Protein AF-A0A497II99-F1 (afdb_monomer)

Radius of gyration: 26.65 Å; Cα contacts (8 Å, |Δi|>4): 666; chains: 1; bounding box: 71×41×65 Å

Mean predicted aligned error: 14.34 Å

Foldseek 3Di:
DKFQAALVQWFKFKAFQLCQQDAGLQPQKAKAKDALAPSGGMKMWTFTDPVVADPQWQWPKKKKKWWWPFWAKAKKFKWAFDDAAGNRCDYQQPRHVPHGQPHGRLPPDVGGTDVDTQFMDIAHHRGGTMDMTIRPPPDSVVVVVCSVRPRTIMIYGPDDGGDHITMTITGDSNHPPSVRHMMMDIDIGHRPQQPQPAFEQDPPDPAGFGAGPVGHTDQLVSDDDDDDDWHWAYFAQAPVVVVVQCPPPQAFDWPDKAAPDRGGITTTGDRPRNSQCVSCVNVVHPDD

pLDDT: mean 76.86, std 24.16, range [30.42, 98.81]

Nearest PDB structures (foldseek):
  8wab-assembly1_A  TM=7.820E-01  e=1.944E-07  Dysgonomonas sp. HDW5A
  7vbo-assembly1_A  TM=7.479E-01  e=2.725E-07  Defluviitalea phaphyphila
  7kwb-assembly1_A  TM=3.637E-01  e=1.029E+00  Bacteroides thetaiotaomicron
  2rt3-assembly1_A  TM=4.850E-01  e=6.594E+00  Schizosaccharomyces pombe 972h-

Solvent-accessible surface area (backbone atoms only — not comparable to full-atom values): 15483 Å² total; per-residue (Å²): 91,80,46,65,46,42,64,89,71,39,39,40,26,30,24,27,53,73,45,32,82,44,59,36,44,80,41,43,58,26,35,31,30,36,30,53,46,74,53,44,40,23,27,21,41,42,44,82,87,62,84,87,55,66,82,73,39,47,53,74,40,42,34,42,36,39,22,29,72,42,28,36,43,42,57,41,32,33,22,46,26,68,43,77,63,36,43,85,21,26,20,12,47,22,29,50,68,79,48,63,40,86,25,61,61,58,59,18,68,71,63,24,16,49,74,60,64,44,42,69,46,82,43,52,61,74,37,62,48,80,47,72,46,65,52,74,60,76,46,58,66,52,56,37,52,39,67,79,54,70,38,31,36,36,36,28,62,92,81,78,69,63,51,76,65,26,31,40,32,28,38,20,30,49,28,87,56,72,86,41,23,37,32,40,37,40,43,62,48,70,47,79,71,59,60,75,66,50,40,52,59,50,90,87,48,103,56,66,56,39,36,41,66,84,73,42,80,49,63,56,90,75,67,78,91,64,100,83,60,79,63,54,29,49,48,31,72,33,57,68,67,56,54,56,52,70,69,44,92,82,61,54,62,73,76,48,75,50,71,85,49,83,48,27,31,36,37,38,53,54,60,66,57,44,53,54,41,51,42,26,49,56,65,74,38,82,67,128

Secondary structure (DSSP, 8-state):
-EE---TTT-EEEEEETTSTT---TT-SEEEEEE-SSTT--EEEEEE---TTSPTTPEEEEEEEEEEEEEEESEEEEEEEB-S---TTT--SSBSSSSSBPSSTTTT-BTTTB-SS-SEEEEE-TT--EEEEEETTSS-HHHHHHHHHT---EEEE----SS-S-EEEEEE-TT-SSTTTS-EEEEEEEPP--------B--TTSSS-BEE-TTSPEEPGGG----SS---PPPB-SSHHHHHHHHH-TTS--EEEEEEEETTEEEEEE-HHHHHHHHHHHHTTPPP-

Sequence (288 aa):
ITLQPGASDGVDTYIAEISPNTNNGSTALMQVAHGETDGYRKNSLIKFDYSSIPKGSQIDEMEMTLFVDAAIANTVYAYRVLVSWTEGGATWNSRDGTNSWNSAGCNGSGTDRDSSDFQSKDIPSGGSGFYTWVFSNGGQTMMQAHFENNQGILLTDNLNGTGSARRIDFASSDEADANTRPKMVVDYTPPTFGRLWAFELNPLGQRLEIISDTGYPIPPEEIEADAWYMVGGPSLPTSELAEDLVHEKRAAYVEEIEYSDPDSASIASNTSQFADVVVARAAGRSAL

Structure (mmCIF, N/CA/C/O backbone):
data_AF-A0A497II99-F1
#
_entry.id   AF-A0A497II99-F1
#
loop_
_atom_site.group_PDB
_atom_site.id
_atom_site.type_symbol
_atom_site.label_atom_id
_atom_site.label_alt_id
_atom_site.label_comp_id
_atom_site.label_asym_id
_atom_site.label_entity_id
_atom_site.label_seq_id
_atom_site.pdbx_PDB_ins_code
_atom_site.Cartn_x
_atom_site.Cartn_y
_atom_site.Cartn_z
_atom_site.occupancy
_atom_site.B_iso_or_equiv
_atom_site.auth_seq_id
_atom_site.auth_comp_id
_atom_site.auth_asym_id
_atom_site.auth_atom_id
_atom_site.pdbx_PDB_model_num
ATOM 1 N N . ILE A 1 1 ? -5.290 -9.015 13.250 1.00 93.88 1 ILE A N 1
ATOM 2 C CA . ILE A 1 1 ? -6.025 -9.486 12.040 1.00 93.88 1 ILE A CA 1
ATOM 3 C C . ILE A 1 1 ? -5.044 -9.708 10.885 1.00 93.88 1 ILE A C 1
ATOM 5 O O . ILE A 1 1 ? -3.999 -9.072 10.865 1.00 93.88 1 ILE A O 1
ATOM 9 N N . THR A 1 2 ? -5.355 -10.596 9.934 1.00 96.62 2 THR A N 1
ATOM 10 C CA . THR A 1 2 ? -4.563 -10.809 8.708 1.00 96.62 2 THR A CA 1
ATOM 11 C C . THR A 1 2 ? -5.415 -10.540 7.472 1.00 96.62 2 THR A C 1
ATOM 13 O O . THR A 1 2 ? -6.511 -11.079 7.351 1.00 96.62 2 THR A O 1
ATOM 16 N N . LEU A 1 3 ? -4.889 -9.730 6.557 1.00 97.69 3 LEU A N 1
ATOM 17 C CA . LEU A 1 3 ? -5.498 -9.344 5.289 1.00 97.69 3 LEU A CA 1
ATOM 18 C C . LEU A 1 3 ? -4.609 -9.849 4.150 1.00 97.69 3 LEU A C 1
ATOM 20 O O . LEU A 1 3 ? -3.416 -9.549 4.121 1.00 97.69 3 LEU A O 1
ATOM 24 N N . GLN A 1 4 ? -5.177 -10.621 3.229 1.00 97.69 4 GLN A N 1
ATOM 25 C CA . GLN A 1 4 ? -4.468 -11.159 2.065 1.00 97.69 4 GLN A CA 1
ATOM 26 C C . GLN A 1 4 ? -5.445 -11.246 0.882 1.00 97.69 4 GLN A C 1
ATOM 28 O O . GLN A 1 4 ? -5.972 -12.326 0.603 1.00 97.69 4 GLN A O 1
ATOM 33 N N . PRO A 1 5 ? -5.772 -10.101 0.261 1.00 96.69 5 PRO A N 1
ATOM 34 C CA . PRO A 1 5 ? -6.786 -10.044 -0.782 1.00 96.69 5 PRO A CA 1
ATOM 35 C C . PRO A 1 5 ? -6.344 -10.792 -2.049 1.00 96.69 5 PRO A C 1
ATOM 37 O O . PRO A 1 5 ? -5.150 -10.957 -2.319 1.00 96.69 5 PRO A O 1
ATOM 40 N N . GLY A 1 6 ? -7.314 -11.278 -2.821 1.00 95.44 6 GLY A N 1
ATOM 41 C CA . GLY A 1 6 ? -7.083 -11.863 -4.140 1.00 95.44 6 GLY A CA 1
ATOM 42 C C . GLY A 1 6 ? -7.363 -10.878 -5.271 1.00 95.44 6 GLY A C 1
ATOM 43 O O . GLY A 1 6 ? -7.677 -9.723 -5.034 1.00 95.44 6 GLY A O 1
ATOM 44 N N . ALA A 1 7 ? -7.316 -11.354 -6.512 1.00 93.25 7 ALA A N 1
ATOM 45 C CA . ALA A 1 7 ? -7.530 -10.532 -7.710 1.00 93.25 7 ALA A CA 1
ATOM 46 C C . ALA A 1 7 ? -8.865 -9.749 -7.753 1.00 93.25 7 ALA A C 1
ATOM 48 O O . ALA A 1 7 ? -9.016 -8.811 -8.523 1.00 93.25 7 ALA A O 1
ATOM 49 N N . SER A 1 8 ? -9.884 -10.159 -6.990 1.00 93.06 8 SER A N 1
ATOM 50 C CA . SER A 1 8 ? -11.202 -9.499 -6.993 1.00 93.06 8 SER A CA 1
ATOM 51 C C . SER A 1 8 ? -11.325 -8.322 -6.027 1.00 93.06 8 SER A C 1
ATOM 53 O O . SER A 1 8 ? -12.232 -7.505 -6.166 1.00 93.06 8 SER A O 1
ATOM 55 N N . ASP A 1 9 ? -10.488 -8.311 -4.999 1.00 93.62 9 ASP A N 1
ATOM 56 C CA . ASP A 1 9 ? -10.579 -7.461 -3.811 1.00 93.62 9 ASP A CA 1
ATOM 57 C C . ASP A 1 9 ? -9.247 -6.770 -3.485 1.00 93.62 9 ASP A C 1
ATOM 59 O O . ASP A 1 9 ? -9.203 -5.853 -2.664 1.00 93.62 9 ASP A O 1
ATOM 63 N N . GLY A 1 10 ? -8.171 -7.200 -4.140 1.00 95.00 10 GLY A N 1
ATOM 64 C CA . GLY A 1 10 ? -6.870 -6.562 -4.133 1.00 95.00 10 GLY A CA 1
ATOM 65 C C . GLY A 1 10 ? -6.929 -5.220 -4.837 1.00 95.00 10 GLY A C 1
ATOM 66 O O . GLY A 1 10 ? -7.756 -4.988 -5.712 1.00 95.00 10 GLY A O 1
ATOM 67 N N . VAL A 1 11 ? -6.092 -4.305 -4.363 1.00 98.12 11 VAL A N 1
ATOM 68 C CA . VAL A 1 11 ? -5.947 -2.976 -4.944 1.00 98.12 11 VAL A CA 1
ATOM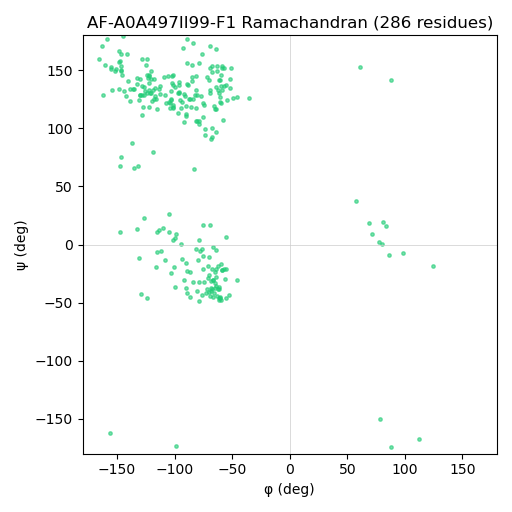 69 C C . VAL A 1 11 ? -4.459 -2.697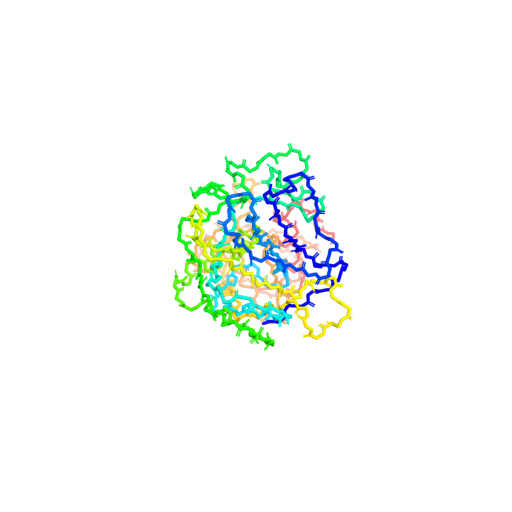 -4.988 1.00 98.12 11 VAL A C 1
ATOM 71 O O . VAL A 1 11 ? -3.881 -2.160 -4.036 1.00 98.12 11 VAL A O 1
ATOM 74 N N . ASP A 1 12 ? -3.821 -3.115 -6.071 1.00 98.50 12 ASP A N 1
ATOM 75 C CA . ASP A 1 12 ? -2.391 -2.961 -6.251 1.00 98.50 12 ASP A CA 1
ATOM 76 C C . ASP A 1 12 ? -1.973 -2.842 -7.722 1.00 98.50 12 ASP A C 1
ATOM 78 O O . ASP A 1 12 ? -2.649 -3.253 -8.656 1.00 98.50 12 ASP A O 1
ATOM 82 N N . THR A 1 13 ? -0.876 -2.135 -7.965 1.00 98.50 13 THR A N 1
ATOM 83 C CA . THR A 1 13 ? -0.398 -1.878 -9.323 1.00 98.50 13 THR A CA 1
ATOM 84 C C . THR A 1 13 ? 1.054 -1.426 -9.302 1.00 98.50 13 THR A C 1
ATOM 86 O O . THR A 1 13 ? 1.607 -1.088 -8.254 1.00 98.50 13 THR A O 1
ATOM 89 N N . TYR A 1 14 ? 1.675 -1.330 -10.476 1.00 98.62 14 TYR A N 1
ATOM 90 C CA . TYR A 1 14 ? 2.886 -0.538 -10.643 1.00 98.62 14 TYR A CA 1
ATOM 91 C C . TYR A 1 14 ? 2.734 0.505 -11.748 1.00 98.62 14 TYR A C 1
ATOM 93 O O . TYR A 1 14 ? 2.086 0.306 -12.778 1.00 98.62 14 TYR A O 1
ATOM 101 N N . ILE A 1 15 ? 3.382 1.642 -11.539 1.00 98.69 15 ILE A N 1
ATOM 102 C CA . ILE A 1 15 ? 3.399 2.778 -12.450 1.00 98.69 15 ILE A CA 1
ATOM 103 C C . ILE A 1 15 ? 4.815 2.955 -12.986 1.00 98.69 15 ILE A C 1
ATOM 105 O O . ILE A 1 15 ? 5.785 2.878 -12.234 1.00 98.69 15 ILE A O 1
ATOM 109 N N . ALA A 1 16 ? 4.944 3.156 -14.296 1.00 97.81 16 ALA A N 1
ATOM 110 C CA . ALA A 1 16 ? 6.230 3.108 -14.985 1.00 97.81 16 ALA A CA 1
ATOM 111 C C . ALA A 1 16 ? 6.484 4.369 -15.809 1.00 97.81 16 ALA A C 1
ATOM 113 O O . ALA A 1 16 ? 5.676 4.737 -16.659 1.00 97.81 16 ALA A O 1
ATOM 114 N N . GLU A 1 17 ? 7.649 4.977 -15.615 1.00 96.38 17 GLU A N 1
ATOM 115 C CA . GLU A 1 17 ? 8.059 6.208 -16.295 1.00 96.38 17 GLU A CA 1
ATOM 116 C C . GLU A 1 17 ? 8.156 6.032 -17.820 1.00 96.38 17 GLU A C 1
ATOM 118 O O . GLU A 1 17 ? 7.710 6.894 -18.575 1.00 96.38 17 GLU A O 1
ATOM 123 N N . ILE A 1 18 ? 8.649 4.878 -18.286 1.00 95.56 18 ILE A N 1
ATOM 124 C CA . ILE A 1 18 ? 8.809 4.573 -19.720 1.00 95.56 18 ILE A CA 1
ATOM 125 C C . ILE A 1 18 ? 7.475 4.427 -20.459 1.00 95.56 18 ILE A C 1
ATOM 127 O O . ILE A 1 18 ? 7.407 4.514 -21.684 1.00 95.56 18 ILE A O 1
ATOM 131 N N . SER A 1 19 ? 6.396 4.154 -19.733 1.00 96.44 19 SER A N 1
ATOM 132 C CA . SER A 1 19 ? 5.058 3.954 -20.291 1.00 96.44 19 SER A CA 1
ATOM 133 C C . SER A 1 19 ? 4.052 4.717 -19.437 1.00 96.44 19 SER A C 1
ATOM 135 O O . SER A 1 19 ? 3.198 4.122 -18.779 1.00 96.44 19 SER A O 1
ATOM 137 N N . PRO A 1 20 ? 4.138 6.060 -19.432 1.00 97.81 20 PRO A N 1
ATOM 138 C CA . PRO A 1 20 ? 3.665 6.856 -18.309 1.00 97.81 20 PRO A CA 1
ATOM 139 C C . PRO A 1 20 ? 2.139 6.987 -18.215 1.00 97.81 20 PRO A C 1
ATOM 141 O O . PRO A 1 20 ? 1.619 7.449 -17.204 1.00 97.81 20 PRO A O 1
ATOM 144 N N . ASN A 1 21 ? 1.422 6.550 -19.252 1.00 98.12 21 ASN A N 1
ATOM 145 C CA . ASN A 1 21 ? -0.041 6.506 -19.301 1.00 98.12 21 ASN A CA 1
ATOM 146 C C . ASN A 1 21 ? -0.580 5.065 -19.396 1.00 98.12 21 ASN A C 1
ATOM 148 O O . ASN A 1 21 ? -1.749 4.872 -19.711 1.00 98.12 21 ASN A O 1
ATOM 152 N N . THR A 1 22 ? 0.268 4.050 -19.204 1.00 98.38 22 THR A N 1
ATOM 153 C CA . THR A 1 22 ? -0.155 2.642 -19.201 1.00 98.38 22 THR A CA 1
ATOM 154 C C . THR A 1 22 ? -0.501 2.220 -17.782 1.00 98.38 22 THR A C 1
ATOM 156 O O . THR A 1 22 ? 0.293 2.427 -16.865 1.00 98.38 22 THR A O 1
ATOM 159 N N . ASN A 1 23 ? -1.691 1.650 -17.614 1.00 97.69 23 ASN A N 1
ATOM 160 C CA . ASN A 1 23 ? -2.121 1.037 -16.367 1.00 97.69 23 ASN A CA 1
ATOM 161 C C . ASN A 1 23 ? -1.619 -0.412 -16.288 1.00 97.69 23 ASN A C 1
ATOM 163 O O . ASN A 1 23 ? -1.647 -1.119 -17.295 1.00 97.69 23 ASN A O 1
ATOM 167 N N . ASN A 1 24 ? -1.181 -0.846 -15.103 1.00 98.12 24 ASN A N 1
ATOM 168 C CA . ASN A 1 24 ? -0.704 -2.212 -14.867 1.00 98.12 24 ASN A CA 1
ATOM 169 C C . ASN A 1 24 ? -1.429 -2.886 -13.690 1.00 98.12 24 ASN A C 1
ATOM 171 O O . ASN A 1 24 ? -0.884 -3.791 -13.078 1.00 98.12 24 ASN A O 1
ATOM 175 N N . GLY A 1 25 ? -2.638 -2.447 -13.327 1.00 96.69 25 GLY A N 1
ATOM 176 C CA . GLY A 1 25 ? -3.386 -2.986 -12.178 1.00 96.69 25 GLY A CA 1
ATOM 177 C C . GLY A 1 25 ? -4.018 -4.361 -12.405 1.00 96.69 25 GLY A C 1
ATOM 178 O O . GLY A 1 25 ? -4.967 -4.707 -11.731 1.00 96.69 25 GLY A O 1
ATOM 179 N N . SER A 1 26 ? -3.585 -5.099 -13.427 1.00 96.25 26 SER A N 1
ATOM 180 C CA . SER A 1 26 ? -4.019 -6.486 -13.677 1.00 96.25 26 SER A CA 1
ATOM 181 C C . SER A 1 26 ? -2.826 -7.403 -13.954 1.00 96.25 26 SER A C 1
ATOM 183 O O . SER A 1 26 ? -2.959 -8.474 -14.550 1.00 96.25 26 SER A O 1
ATOM 185 N N . THR A 1 27 ? -1.611 -6.924 -13.666 1.00 97.56 27 THR A N 1
ATOM 186 C CA . THR A 1 27 ? -0.390 -7.697 -13.872 1.00 97.56 27 THR A CA 1
ATOM 187 C C . THR A 1 27 ? -0.093 -8.515 -12.632 1.00 97.56 27 THR A C 1
ATOM 189 O O . THR A 1 27 ? -0.117 -7.980 -11.530 1.00 97.56 27 THR A O 1
ATOM 192 N N . ALA A 1 28 ? 0.306 -9.770 -12.826 1.00 97.69 28 ALA A N 1
ATOM 193 C CA . ALA A 1 28 ? 0.664 -10.686 -11.744 1.00 97.69 28 ALA A CA 1
ATOM 194 C C . ALA A 1 28 ? 1.875 -10.220 -10.903 1.00 97.69 28 ALA A C 1
ATOM 196 O O . ALA A 1 28 ? 2.057 -10.662 -9.777 1.00 97.69 28 ALA A O 1
ATOM 197 N N . LEU A 1 29 ? 2.694 -9.295 -11.420 1.00 98.06 29 LEU A N 1
ATOM 198 C CA . LEU A 1 29 ? 3.848 -8.760 -10.702 1.00 98.06 29 LEU A CA 1
ATOM 199 C C . LEU A 1 29 ? 3.792 -7.236 -10.588 1.00 98.06 29 LEU A C 1
ATOM 201 O O . LEU A 1 29 ? 3.678 -6.526 -11.588 1.00 98.06 29 LEU A O 1
ATOM 205 N N . MET A 1 30 ? 3.984 -6.743 -9.370 1.00 98.31 30 MET A N 1
ATOM 206 C CA . MET A 1 30 ? 4.335 -5.359 -9.070 1.00 98.31 30 MET A CA 1
ATOM 207 C C . MET A 1 30 ? 5.849 -5.155 -9.169 1.00 98.31 30 MET A C 1
ATOM 209 O O . MET A 1 30 ? 6.630 -6.090 -8.990 1.00 98.31 30 MET A O 1
ATOM 213 N N . GLN A 1 31 ? 6.290 -3.924 -9.440 1.00 98.06 31 GLN A N 1
ATOM 214 C CA . GLN A 1 31 ? 7.701 -3.633 -9.690 1.00 98.06 31 GLN A CA 1
ATOM 215 C C . GLN A 1 31 ? 8.169 -2.339 -9.031 1.00 98.06 31 GLN A C 1
ATOM 217 O O . GLN A 1 31 ? 7.556 -1.279 -9.189 1.00 98.06 31 GLN A O 1
ATOM 222 N N . VAL A 1 32 ? 9.325 -2.420 -8.374 1.00 98.06 32 VAL A N 1
ATOM 223 C CA . VAL A 1 32 ? 10.122 -1.254 -7.977 1.00 98.06 32 VAL A CA 1
ATOM 224 C C . VAL A 1 32 ? 11.440 -1.310 -8.724 1.00 98.06 32 VAL A C 1
ATOM 226 O O . VAL A 1 32 ? 12.204 -2.261 -8.553 1.00 98.06 32 VAL A O 1
ATOM 229 N N . ALA A 1 33 ? 11.709 -0.330 -9.579 1.00 95.56 33 ALA A N 1
ATOM 230 C CA . ALA A 1 33 ? 12.887 -0.365 -10.433 1.00 95.56 33 ALA A CA 1
ATOM 231 C C . ALA A 1 33 ? 13.468 1.016 -10.709 1.00 95.56 33 ALA A C 1
ATOM 233 O O . ALA A 1 33 ? 12.748 2.009 -10.779 1.00 95.56 33 ALA A O 1
ATOM 234 N N . HIS A 1 34 ? 14.769 1.017 -10.978 1.00 93.06 34 HIS A N 1
ATOM 235 C CA . HIS A 1 34 ? 15.540 2.156 -11.438 1.00 93.06 34 HIS A CA 1
ATOM 236 C C . HIS A 1 34 ? 16.511 1.671 -12.515 1.00 93.06 34 HIS A C 1
ATOM 238 O O . HIS A 1 34 ? 17.272 0.724 -12.300 1.00 93.06 34 HIS A O 1
ATOM 244 N N . GLY A 1 35 ? 16.453 2.269 -13.703 1.00 87.25 35 GLY A N 1
ATOM 245 C CA . GLY A 1 35 ? 17.319 1.877 -14.813 1.00 87.25 35 GLY A CA 1
ATOM 246 C C . GLY A 1 35 ? 18.689 2.540 -14.765 1.00 87.25 35 GLY A C 1
ATOM 247 O O . GLY A 1 35 ? 18.949 3.444 -13.980 1.00 87.25 35 GLY A O 1
ATOM 248 N N . GLU A 1 36 ? 19.571 2.117 -15.670 1.00 84.69 36 GLU A N 1
ATOM 249 C CA . GLU A 1 36 ? 20.882 2.762 -15.832 1.00 84.69 36 GLU A CA 1
ATOM 250 C C . GLU A 1 36 ? 20.787 4.158 -16.456 1.00 84.69 36 GLU A C 1
ATOM 252 O O . GLU A 1 36 ? 21.703 4.972 -16.349 1.00 84.69 36 GLU A O 1
ATOM 257 N N . THR A 1 37 ? 19.651 4.436 -17.094 1.00 82.94 37 THR A N 1
ATOM 258 C CA . THR A 1 37 ? 19.297 5.725 -17.681 1.00 82.94 37 THR A CA 1
ATOM 259 C C . THR A 1 37 ? 17.967 6.208 -17.115 1.00 82.94 37 THR A C 1
ATOM 261 O O . THR A 1 37 ? 17.147 5.396 -16.675 1.00 82.94 37 THR A O 1
ATOM 264 N N . ASP A 1 38 ? 17.756 7.526 -17.124 1.00 80.38 38 ASP A N 1
ATOM 265 C CA . ASP A 1 38 ? 16.465 8.119 -16.769 1.00 80.38 38 ASP A CA 1
ATOM 266 C C . ASP A 1 38 ? 15.351 7.587 -17.689 1.00 80.38 38 ASP A C 1
ATOM 268 O O . ASP A 1 38 ? 15.602 7.186 -18.829 1.00 80.38 38 ASP A O 1
ATOM 272 N N . GLY A 1 39 ? 14.109 7.578 -17.204 1.00 85.94 39 GLY A N 1
ATOM 273 C CA . GLY A 1 39 ? 12.966 7.064 -17.959 1.00 85.94 39 GLY A CA 1
ATOM 274 C C . GLY A 1 39 ? 12.564 5.636 -17.598 1.00 85.94 39 GLY A C 1
ATOM 275 O O . GLY A 1 39 ? 11.540 5.170 -18.077 1.00 85.94 39 GLY A O 1
ATOM 276 N N . TYR A 1 40 ? 13.331 4.924 -16.771 1.00 91.06 40 TYR A N 1
ATOM 277 C CA . TYR A 1 40 ? 13.092 3.510 -16.447 1.00 91.06 40 TYR A CA 1
ATOM 278 C C . TYR A 1 40 ? 12.613 3.275 -15.012 1.00 91.06 40 TYR A C 1
ATOM 280 O O . TYR A 1 40 ? 12.636 2.136 -14.538 1.00 91.06 40 TYR A O 1
ATOM 288 N N . ARG A 1 41 ? 12.181 4.330 -14.311 1.00 94.62 41 ARG A N 1
ATOM 289 C CA . ARG A 1 41 ? 11.685 4.191 -12.942 1.00 94.62 41 ARG A CA 1
ATOM 290 C C . ARG A 1 41 ? 10.340 3.475 -12.911 1.00 94.62 41 ARG A C 1
ATOM 292 O O . ARG A 1 41 ? 9.488 3.685 -13.781 1.00 94.62 41 ARG A O 1
ATOM 299 N N . LYS A 1 42 ? 10.157 2.627 -11.903 1.00 97.25 42 LYS A N 1
ATOM 300 C CA . LYS A 1 42 ? 8.886 1.967 -11.599 1.00 97.25 42 LYS A CA 1
ATOM 301 C C . LYS A 1 42 ? 8.629 2.033 -10.110 1.00 97.25 42 LYS A C 1
ATOM 303 O O . LYS A 1 42 ? 9.520 1.698 -9.334 1.00 97.25 42 LYS A O 1
ATOM 308 N N . ASN A 1 43 ? 7.408 2.407 -9.756 1.00 98.25 43 ASN A N 1
ATOM 309 C CA . ASN A 1 43 ? 6.943 2.457 -8.379 1.00 98.25 43 ASN A CA 1
ATOM 310 C C . ASN A 1 43 ? 5.707 1.573 -8.255 1.00 98.25 43 ASN A C 1
ATOM 312 O O . ASN A 1 43 ? 4.887 1.545 -9.171 1.00 98.25 43 ASN A O 1
ATOM 316 N N . SER A 1 44 ? 5.554 0.874 -7.135 1.00 98.75 44 SER A N 1
ATOM 317 C CA . SER A 1 44 ? 4.353 0.076 -6.870 1.00 98.75 44 SER A CA 1
ATOM 318 C C . SER A 1 44 ? 3.433 0.793 -5.895 1.00 98.75 44 SER A C 1
ATOM 320 O O . SER A 1 44 ? 3.897 1.474 -4.986 1.00 98.75 44 SER A O 1
ATOM 322 N N . LEU A 1 45 ? 2.131 0.645 -6.086 1.00 98.81 45 LEU A N 1
ATOM 323 C CA . LEU A 1 45 ? 1.091 1.153 -5.205 1.00 98.81 45 LEU A CA 1
ATOM 324 C C . LEU A 1 45 ? 0.303 -0.044 -4.694 1.00 98.81 45 LEU A C 1
ATOM 326 O O . LEU A 1 45 ? -0.071 -0.902 -5.483 1.00 98.81 45 LEU A O 1
ATOM 330 N N . ILE A 1 46 ? 0.047 -0.095 -3.394 1.00 98.62 46 ILE A N 1
ATOM 331 C CA . ILE A 1 46 ? -0.733 -1.168 -2.778 1.00 98.62 46 ILE A CA 1
ATOM 332 C C . ILE A 1 46 ? -1.646 -0.610 -1.696 1.00 98.62 46 ILE A C 1
ATOM 334 O O . ILE A 1 46 ? -1.259 0.272 -0.929 1.00 98.62 46 ILE A O 1
ATOM 338 N N . LYS A 1 47 ? -2.870 -1.124 -1.609 1.00 98.25 47 LYS A N 1
ATOM 339 C CA . LYS A 1 47 ? -3.837 -0.749 -0.583 1.00 98.25 47 LYS A CA 1
ATOM 340 C C . LYS A 1 47 ? -4.524 -1.991 -0.023 1.00 98.25 47 LYS A C 1
ATOM 342 O O . LYS A 1 47 ? -4.994 -2.843 -0.762 1.00 98.25 47 LYS A O 1
ATOM 347 N N . PHE A 1 48 ? -4.610 -2.053 1.302 1.00 97.75 48 PHE A N 1
ATOM 348 C CA . PHE A 1 48 ? -5.357 -3.081 2.027 1.00 97.75 48 PHE A CA 1
ATOM 349 C C . PHE A 1 48 ? -6.642 -2.479 2.588 1.00 97.75 48 PHE A C 1
ATOM 351 O O . PHE A 1 48 ? -6.632 -1.317 2.996 1.00 97.75 48 PHE A O 1
ATOM 358 N N . ASP A 1 49 ? -7.732 -3.242 2.626 1.00 95.81 49 ASP A N 1
ATOM 359 C CA . ASP A 1 49 ? -8.971 -2.804 3.269 1.00 95.81 49 ASP A CA 1
ATOM 360 C C . ASP A 1 49 ? -8.957 -3.118 4.773 1.00 95.81 49 ASP A C 1
ATOM 362 O O . ASP A 1 49 ? -8.897 -4.276 5.182 1.00 95.81 49 ASP A O 1
ATOM 366 N N . TYR A 1 50 ? -9.039 -2.073 5.596 1.00 93.50 50 TYR A N 1
ATOM 367 C CA . TYR A 1 50 ? -9.074 -2.177 7.055 1.00 93.50 50 TYR A CA 1
ATOM 368 C C . TYR A 1 50 ? -10.493 -2.089 7.636 1.00 93.50 50 TYR A C 1
ATOM 370 O O . TYR A 1 50 ? -10.636 -1.990 8.850 1.00 93.50 50 TYR A O 1
ATOM 378 N N . SER A 1 51 ? -11.540 -2.123 6.804 1.00 87.31 51 SER A N 1
ATOM 379 C CA . SER A 1 51 ? -12.944 -1.945 7.214 1.00 87.31 51 SER A CA 1
ATOM 380 C C . SER A 1 51 ? -13.439 -2.928 8.284 1.00 87.31 51 SER A C 1
ATOM 382 O O . SER A 1 51 ? -14.408 -2.641 8.982 1.00 87.31 51 SER A O 1
ATOM 384 N N . SER A 1 52 ? -12.767 -4.071 8.435 1.00 84.69 52 SER A N 1
ATOM 385 C CA . SER A 1 52 ? -13.048 -5.082 9.461 1.00 84.69 52 SER A CA 1
ATOM 386 C C . SER A 1 52 ? -12.483 -4.751 10.848 1.00 84.69 52 SER A C 1
ATOM 388 O O . SER A 1 52 ? -12.861 -5.396 11.826 1.00 84.69 52 SER A O 1
ATOM 390 N N . ILE A 1 53 ? -11.592 -3.762 10.956 1.00 83.12 53 ILE A N 1
ATOM 391 C CA . ILE A 1 53 ? -11.081 -3.262 12.233 1.00 83.12 53 ILE A CA 1
ATOM 392 C C . ILE A 1 53 ? -12.048 -2.174 12.730 1.00 83.12 53 ILE A C 1
ATOM 394 O O . ILE A 1 53 ? -12.292 -1.210 11.997 1.00 83.12 53 ILE A O 1
ATOM 398 N N . PRO A 1 54 ? -12.588 -2.279 13.960 1.00 79.56 54 PRO A N 1
ATOM 399 C CA . PRO A 1 54 ? -13.482 -1.263 14.506 1.00 79.56 54 PRO A CA 1
ATOM 400 C C . PRO A 1 54 ? -12.848 0.131 14.484 1.00 79.56 54 PRO A C 1
ATOM 402 O O . PRO A 1 54 ? -11.676 0.303 14.839 1.00 79.56 54 PRO A O 1
ATOM 405 N N . LYS A 1 55 ? -13.625 1.146 14.096 1.00 76.25 55 LYS A N 1
ATOM 406 C CA . LYS A 1 55 ? -13.176 2.543 14.166 1.00 76.25 55 LYS A CA 1
ATOM 407 C C . LYS A 1 55 ? -12.834 2.916 15.610 1.00 76.25 55 LYS A C 1
ATOM 409 O O . LYS A 1 55 ? -13.458 2.426 16.542 1.00 76.25 55 LYS A O 1
ATOM 414 N N . GLY A 1 56 ? -11.826 3.767 15.785 1.00 72.69 56 GLY A N 1
ATOM 415 C CA . GLY A 1 56 ? -11.310 4.132 17.108 1.00 72.69 56 GLY A CA 1
ATOM 416 C C . GLY A 1 56 ? -10.359 3.102 17.728 1.00 72.69 56 GLY A C 1
ATOM 417 O O . GLY A 1 56 ? -9.863 3.339 18.826 1.00 72.69 56 GLY A O 1
ATOM 418 N N . SER A 1 57 ? -10.073 1.986 17.044 1.00 81.12 57 SER A N 1
ATOM 419 C CA . SER A 1 57 ? -9.002 1.077 17.462 1.00 81.12 57 SER A CA 1
ATOM 420 C C . SER A 1 57 ? -7.652 1.793 17.449 1.00 81.12 57 SER A C 1
ATOM 422 O O . SER A 1 57 ? -7.357 2.570 16.534 1.00 81.12 57 SER A O 1
ATOM 424 N N . GLN A 1 58 ? -6.824 1.488 18.443 1.00 85.00 58 GLN A N 1
ATOM 425 C CA . GLN A 1 58 ? -5.417 1.856 18.448 1.00 85.00 58 GLN A CA 1
ATOM 426 C C . GLN A 1 58 ? -4.642 0.800 17.670 1.00 85.00 58 GLN A C 1
ATOM 428 O O . GLN A 1 58 ? -4.719 -0.386 17.990 1.00 85.00 58 GLN A O 1
ATOM 433 N N . ILE A 1 59 ? -3.888 1.223 16.659 1.00 90.00 59 ILE A N 1
ATOM 434 C CA . ILE A 1 59 ? -3.000 0.311 15.945 1.00 90.00 59 ILE A CA 1
ATOM 435 C C . ILE A 1 59 ? -1.709 0.130 16.736 1.00 90.00 59 ILE A C 1
ATOM 437 O O . ILE A 1 59 ? -0.943 1.078 16.930 1.00 90.00 59 ILE A O 1
ATOM 441 N N . ASP A 1 60 ? -1.463 -1.107 17.153 1.00 88.38 60 ASP A N 1
ATOM 442 C CA . ASP A 1 60 ? -0.298 -1.477 17.944 1.00 88.38 60 ASP A CA 1
ATOM 443 C C . ASP A 1 60 ? 0.896 -1.803 17.047 1.00 88.38 60 ASP A C 1
ATOM 445 O O . ASP A 1 60 ? 1.994 -1.296 17.286 1.00 88.38 60 ASP A O 1
ATOM 449 N N . GLU A 1 61 ? 0.661 -2.579 15.985 1.00 91.06 61 GLU A N 1
ATOM 450 C CA . GLU A 1 61 ? 1.667 -2.963 14.996 1.00 91.06 61 GLU A CA 1
ATOM 451 C C . GLU A 1 61 ? 1.033 -3.222 13.621 1.00 91.06 61 GLU A C 1
ATOM 453 O O . GLU A 1 61 ? -0.108 -3.673 13.500 1.00 91.06 61 GLU A O 1
ATOM 458 N N . MET A 1 62 ? 1.797 -2.955 12.563 1.00 93.81 62 MET A N 1
ATOM 459 C CA . MET A 1 62 ? 1.484 -3.383 11.204 1.00 93.81 62 MET A CA 1
ATOM 460 C C . MET A 1 62 ? 2.694 -4.106 10.606 1.00 93.81 62 MET A C 1
ATOM 462 O O . MET A 1 62 ? 3.827 -3.624 10.692 1.00 93.81 62 MET A O 1
ATOM 466 N N . GLU A 1 63 ? 2.450 -5.223 9.928 1.00 95.38 63 GLU A N 1
ATOM 467 C CA . GLU A 1 63 ? 3.457 -5.969 9.181 1.00 95.38 63 GLU A CA 1
ATOM 468 C C . GLU A 1 63 ? 2.983 -6.221 7.751 1.00 95.38 63 GLU A C 1
ATOM 470 O O . GLU A 1 63 ? 2.081 -7.025 7.498 1.00 95.38 63 GLU A O 1
ATOM 475 N N . MET A 1 64 ? 3.636 -5.580 6.786 1.00 97.31 64 MET A N 1
ATOM 476 C CA . MET A 1 64 ? 3.416 -5.875 5.373 1.00 97.31 64 MET A CA 1
ATOM 477 C C . MET A 1 64 ? 4.439 -6.898 4.904 1.00 97.31 64 MET A C 1
ATOM 479 O O . MET A 1 64 ? 5.641 -6.659 4.982 1.00 97.31 64 MET A O 1
ATOM 483 N N . THR A 1 65 ? 3.972 -8.026 4.383 1.00 98.50 65 THR A N 1
ATOM 484 C CA . THR A 1 65 ? 4.810 -9.083 3.817 1.00 98.50 65 THR A CA 1
ATOM 485 C C . THR A 1 65 ? 4.522 -9.232 2.333 1.00 98.50 65 THR A C 1
ATOM 487 O O . THR A 1 65 ? 3.380 -9.473 1.945 1.00 98.50 65 THR A O 1
ATOM 490 N N . LEU A 1 66 ? 5.569 -9.130 1.516 1.00 98.69 66 LEU A N 1
ATOM 491 C CA . LEU A 1 66 ? 5.502 -9.310 0.067 1.00 98.69 66 LEU A CA 1
ATOM 492 C C . LEU A 1 66 ? 6.419 -10.456 -0.352 1.00 98.69 66 LEU A C 1
ATOM 494 O O . LEU A 1 66 ? 7.513 -10.617 0.199 1.00 98.69 66 LEU A O 1
ATOM 498 N N . PHE A 1 67 ? 5.984 -11.246 -1.328 1.00 98.69 67 PHE A N 1
ATOM 499 C CA . PHE A 1 67 ? 6.826 -12.252 -1.961 1.00 98.69 67 PHE A CA 1
ATOM 500 C C . PHE A 1 67 ? 7.617 -11.619 -3.104 1.00 98.69 67 PHE A C 1
ATOM 502 O O . PHE A 1 67 ? 7.029 -11.025 -4.004 1.00 98.69 67 PHE A O 1
ATOM 509 N N . VAL A 1 68 ? 8.940 -11.754 -3.068 1.00 98.62 68 VAL A N 1
ATOM 510 C CA . VAL A 1 68 ? 9.842 -11.352 -4.148 1.00 98.62 68 VAL A CA 1
ATOM 511 C C . VAL A 1 68 ? 10.037 -12.533 -5.089 1.00 98.62 68 VAL A C 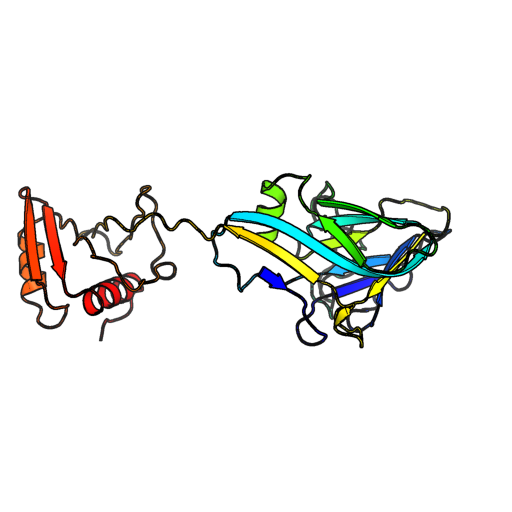1
ATOM 513 O O . VAL A 1 68 ? 10.568 -13.569 -4.680 1.00 98.62 68 VAL A O 1
ATOM 516 N N . ASP A 1 69 ? 9.643 -12.358 -6.346 1.00 97.88 69 ASP A N 1
ATOM 517 C CA . ASP A 1 69 ? 9.867 -13.344 -7.405 1.00 97.88 69 ASP A CA 1
ATOM 518 C C . ASP A 1 69 ? 11.315 -13.272 -7.910 1.00 97.88 69 ASP A C 1
ATOM 520 O O . ASP A 1 69 ? 12.038 -14.271 -7.924 1.00 97.88 69 ASP A O 1
ATOM 524 N N . ALA A 1 70 ? 11.779 -12.055 -8.212 1.00 97.38 70 ALA A N 1
ATOM 525 C CA . ALA A 1 70 ? 13.134 -11.790 -8.674 1.00 97.38 70 ALA A CA 1
ATOM 526 C C . ALA A 1 70 ? 13.657 -10.431 -8.189 1.00 97.38 70 ALA A C 1
ATOM 528 O O . ALA A 1 70 ? 12.908 -9.467 -8.014 1.00 97.38 70 ALA A O 1
ATOM 529 N N . ALA A 1 71 ? 14.978 -10.341 -8.012 1.00 97.12 71 ALA A N 1
ATOM 530 C CA . ALA A 1 71 ? 15.636 -9.126 -7.548 1.00 97.12 71 ALA A CA 1
ATOM 531 C C . ALA A 1 71 ? 17.007 -8.888 -8.197 1.00 97.12 71 ALA A C 1
ATOM 533 O O . ALA A 1 71 ? 17.888 -9.750 -8.189 1.00 97.12 71 ALA A O 1
ATOM 534 N N . ILE A 1 72 ? 17.217 -7.659 -8.664 1.00 96.19 72 ILE A N 1
ATOM 535 C CA . ILE A 1 72 ? 18.511 -6.984 -8.764 1.00 96.19 72 ILE A CA 1
ATOM 536 C C . ILE A 1 72 ? 18.566 -6.024 -7.580 1.00 96.19 72 ILE A C 1
ATOM 538 O O . ILE A 1 72 ? 17.708 -5.145 -7.482 1.00 96.19 72 ILE A O 1
ATOM 542 N N . ALA A 1 73 ? 19.561 -6.214 -6.707 1.00 95.25 73 ALA A N 1
ATOM 543 C CA . ALA A 1 73 ? 19.625 -5.629 -5.365 1.00 95.25 73 ALA A CA 1
ATOM 544 C C . ALA A 1 73 ? 19.026 -4.220 -5.286 1.00 95.25 73 ALA A C 1
ATOM 546 O O . ALA A 1 73 ? 19.497 -3.376 -6.031 1.00 95.25 73 ALA A O 1
ATOM 547 N N . ASN A 1 74 ? 18.082 -3.927 -4.394 1.00 95.88 74 ASN A N 1
ATOM 548 C CA . ASN A 1 74 ? 17.519 -2.582 -4.217 1.00 95.88 74 ASN A CA 1
ATOM 549 C C . ASN A 1 74 ? 17.112 -2.349 -2.755 1.00 95.88 74 ASN A C 1
ATOM 551 O O . ASN A 1 74 ? 16.838 -3.306 -2.030 1.00 95.88 74 ASN A O 1
ATOM 555 N N . THR A 1 75 ? 17.038 -1.085 -2.350 1.00 96.62 75 THR A N 1
ATOM 556 C CA . THR A 1 75 ? 16.406 -0.680 -1.091 1.00 96.62 75 THR A CA 1
ATOM 557 C C . THR A 1 75 ? 15.028 -0.137 -1.424 1.00 96.62 75 THR A C 1
ATOM 559 O O . THR A 1 75 ? 14.905 0.854 -2.143 1.00 96.62 75 THR A O 1
ATOM 562 N N . VAL A 1 76 ? 13.991 -0.796 -0.917 1.00 97.56 76 VAL A N 1
ATOM 563 C CA . VAL A 1 76 ? 12.600 -0.432 -1.186 1.00 97.56 76 VAL A CA 1
ATOM 564 C C . VAL A 1 76 ? 12.022 0.280 0.027 1.00 97.56 76 VAL A C 1
ATOM 566 O O . VAL A 1 76 ? 11.917 -0.292 1.115 1.00 97.56 76 VAL A O 1
ATOM 569 N N . TYR A 1 77 ? 11.639 1.531 -0.186 1.00 96.75 77 TYR A N 1
ATOM 570 C CA . TYR A 1 77 ? 11.019 2.416 0.787 1.00 96.75 77 TYR A CA 1
ATOM 571 C C . TYR A 1 77 ? 9.503 2.375 0.617 1.00 96.75 77 TYR A C 1
ATOM 573 O O . TYR A 1 77 ? 8.991 2.528 -0.492 1.00 96.75 77 TYR A O 1
ATOM 581 N N . ALA A 1 78 ? 8.800 2.190 1.727 1.00 96.31 78 ALA A N 1
ATOM 582 C CA . ALA A 1 78 ? 7.357 2.293 1.823 1.00 96.31 78 ALA A CA 1
ATOM 583 C C . ALA A 1 78 ? 6.986 3.698 2.303 1.00 96.31 78 ALA A C 1
ATOM 585 O O . ALA A 1 78 ? 7.435 4.121 3.362 1.00 96.31 78 ALA A O 1
ATOM 586 N N . TYR A 1 79 ? 6.148 4.411 1.561 1.00 96.19 79 TYR A N 1
ATOM 587 C CA . TYR A 1 79 ? 5.591 5.707 1.946 1.00 96.19 79 TYR A CA 1
ATOM 588 C C . TYR A 1 79 ? 4.076 5.604 2.048 1.00 96.19 79 TYR A C 1
ATOM 590 O O . TYR A 1 79 ? 3.445 4.976 1.201 1.00 96.19 79 TYR A O 1
ATOM 598 N N . ARG A 1 80 ? 3.467 6.277 3.025 1.00 95.94 80 ARG A N 1
ATOM 599 C CA . ARG A 1 80 ? 2.015 6.472 3.021 1.00 95.94 80 ARG A CA 1
ATOM 600 C C . ARG A 1 80 ? 1.633 7.431 1.894 1.00 95.94 80 ARG A C 1
ATOM 602 O O . ARG A 1 80 ? 2.241 8.494 1.742 1.00 95.94 80 ARG A O 1
ATOM 609 N N . VAL A 1 81 ? 0.622 7.057 1.120 1.00 98.12 81 VAL A N 1
ATOM 610 C CA . VAL A 1 81 ? 0.023 7.905 0.082 1.00 98.12 81 VAL A CA 1
ATOM 611 C C . VAL A 1 81 ? -0.973 8.865 0.743 1.00 98.12 81 VAL A C 1
ATOM 613 O O . VAL A 1 81 ? -1.628 8.515 1.720 1.00 98.12 81 VAL A O 1
ATOM 616 N N . LEU A 1 82 ? -1.081 10.093 0.238 1.00 97.12 82 LEU A N 1
ATOM 617 C CA . LEU A 1 82 ? -1.913 11.159 0.818 1.00 97.12 82 LEU A CA 1
ATOM 618 C C . LEU A 1 82 ? -3.161 11.480 -0.010 1.00 97.12 82 LEU A C 1
ATOM 620 O O . LEU A 1 82 ? -4.073 12.148 0.477 1.00 97.12 82 LEU A O 1
ATOM 624 N N . VAL A 1 83 ? -3.220 10.996 -1.250 1.00 97.50 83 VAL A N 1
ATOM 625 C CA . VAL A 1 83 ? -4.329 11.221 -2.182 1.00 97.50 83 VAL A CA 1
ATOM 626 C C . VAL A 1 83 ? -4.928 9.901 -2.642 1.00 97.50 83 VAL A C 1
ATOM 628 O O . VAL A 1 83 ? -4.223 8.914 -2.827 1.00 97.50 83 VAL A O 1
ATOM 631 N N . SER A 1 84 ? -6.240 9.888 -2.868 1.00 97.81 84 SER A N 1
ATOM 632 C CA . SER A 1 84 ? -6.911 8.705 -3.403 1.00 97.81 84 SER A CA 1
ATOM 633 C C . SER A 1 84 ? -6.414 8.353 -4.804 1.00 97.81 84 SER A C 1
ATOM 635 O O . SER A 1 84 ? -6.057 9.226 -5.599 1.00 97.81 84 SER A O 1
ATOM 637 N N . TRP A 1 85 ? -6.426 7.068 -5.121 1.00 98.50 85 TRP A N 1
ATOM 638 C CA . TRP A 1 85 ? -6.107 6.535 -6.439 1.00 98.50 85 TRP A CA 1
ATOM 639 C C . TRP A 1 85 ? -6.960 5.294 -6.698 1.00 98.50 85 TRP A C 1
ATOM 641 O O . TRP A 1 85 ? -7.565 4.745 -5.771 1.00 98.50 85 TRP A O 1
ATOM 651 N N . THR A 1 86 ? -7.049 4.881 -7.959 1.00 98.25 86 THR A N 1
ATOM 652 C CA . THR A 1 86 ? -7.774 3.670 -8.360 1.00 98.25 86 THR A CA 1
ATOM 653 C C . THR A 1 86 ? -6.833 2.727 -9.085 1.00 98.25 86 THR A C 1
ATOM 655 O O . THR A 1 86 ? -6.031 3.160 -9.911 1.00 98.25 86 THR A O 1
ATOM 658 N N . GLU A 1 87 ? -6.938 1.432 -8.806 1.00 97.56 87 GLU A N 1
ATOM 659 C CA . GLU A 1 87 ? -6.090 0.414 -9.431 1.00 97.56 87 GLU A CA 1
ATOM 660 C C . GLU A 1 87 ? -6.151 0.461 -10.954 1.00 97.56 87 GLU A C 1
ATOM 662 O O . GLU A 1 87 ? -5.104 0.513 -11.584 1.00 97.56 87 GLU A O 1
ATOM 667 N N . GLY A 1 88 ? -7.346 0.556 -11.546 1.00 97.25 88 GLY A N 1
ATOM 668 C CA . GLY A 1 88 ? -7.522 0.635 -13.002 1.00 97.25 88 GLY A CA 1
ATOM 669 C C . GLY A 1 88 ? -7.243 2.009 -13.630 1.00 97.25 88 GLY A C 1
ATOM 670 O O . GLY A 1 88 ? -7.301 2.142 -14.851 1.00 97.25 88 GLY A O 1
ATOM 671 N N . GLY A 1 89 ? -6.976 3.043 -12.825 1.00 97.50 89 GLY A N 1
ATOM 672 C CA . GLY A 1 89 ? -6.731 4.412 -13.295 1.00 97.50 89 GLY A CA 1
ATOM 673 C C . GLY A 1 89 ? -5.322 4.935 -13.009 1.00 97.50 89 GLY A C 1
ATOM 674 O O . GLY A 1 89 ? -4.865 5.880 -13.657 1.00 97.50 89 GLY A O 1
ATOM 675 N N . ALA A 1 90 ? -4.611 4.323 -12.063 1.00 98.62 90 ALA A N 1
ATOM 676 C CA . ALA A 1 90 ? -3.266 4.719 -11.696 1.00 98.62 90 ALA A CA 1
ATOM 677 C C . ALA A 1 90 ? -2.265 4.408 -12.821 1.00 98.62 90 ALA A C 1
ATOM 679 O O . ALA A 1 90 ? -2.210 3.320 -13.391 1.00 98.62 90 ALA A O 1
ATOM 680 N N . THR A 1 91 ? -1.468 5.411 -13.152 1.00 98.75 91 THR A N 1
ATOM 681 C CA . THR A 1 91 ? -0.386 5.407 -14.136 1.00 98.75 91 THR A CA 1
ATOM 682 C C . THR A 1 91 ? 0.729 6.313 -13.606 1.00 98.75 91 THR A C 1
ATOM 684 O O . THR A 1 91 ? 0.602 6.914 -12.536 1.00 98.75 91 THR A O 1
ATOM 687 N N . TRP A 1 92 ? 1.839 6.456 -14.332 1.00 98.50 92 TRP A N 1
ATOM 688 C CA . TRP A 1 92 ? 2.894 7.384 -13.911 1.00 98.50 92 TRP A CA 1
ATOM 689 C C . TRP A 1 92 ? 2.394 8.834 -13.862 1.00 98.50 92 TRP A C 1
ATOM 691 O O . TRP A 1 92 ? 2.763 9.580 -12.962 1.00 98.50 92 TRP A O 1
ATOM 701 N N . ASN A 1 93 ? 1.527 9.233 -14.797 1.00 98.62 93 ASN A N 1
ATOM 702 C CA . ASN A 1 93 ? 1.023 10.605 -14.884 1.00 98.62 93 ASN A CA 1
ATOM 703 C C . ASN A 1 93 ? -0.284 10.839 -14.113 1.00 98.62 93 ASN A C 1
ATOM 705 O O . ASN A 1 93 ? -0.509 11.953 -13.642 1.00 98.62 93 ASN A O 1
ATOM 709 N N . SER A 1 94 ? -1.142 9.824 -13.982 1.00 98.62 94 SER A N 1
ATOM 710 C CA . SER A 1 94 ? -2.480 9.947 -13.386 1.00 98.62 94 SER A CA 1
ATOM 711 C C . SER A 1 94 ? -2.682 9.018 -12.196 1.00 98.62 94 SER A C 1
ATOM 713 O O . SER A 1 94 ? -2.185 7.898 -12.204 1.00 98.62 94 SER A O 1
ATOM 715 N N . ARG A 1 95 ? -3.438 9.466 -11.190 1.00 98.50 95 ARG A N 1
ATOM 716 C CA . ARG A 1 95 ? -3.792 8.658 -10.012 1.00 98.50 95 ARG A CA 1
ATOM 717 C C . ARG A 1 95 ? -5.083 7.854 -10.174 1.00 98.50 95 ARG A C 1
ATOM 719 O O . ARG A 1 95 ? -5.279 6.866 -9.483 1.00 98.50 95 ARG A O 1
ATOM 726 N N . ASP A 1 96 ? -5.973 8.258 -11.072 1.00 97.88 96 ASP A N 1
ATOM 727 C CA . ASP A 1 96 ? -7.304 7.646 -11.214 1.00 97.88 96 ASP A CA 1
ATOM 728 C C . ASP A 1 96 ? -7.842 7.638 -12.660 1.00 97.88 96 ASP A C 1
ATOM 730 O O . ASP A 1 96 ? -9.016 7.359 -12.894 1.00 97.88 96 ASP A O 1
ATOM 734 N N . GLY A 1 97 ? -6.995 7.956 -13.641 1.00 97.62 97 GLY A N 1
ATOM 735 C CA . GLY A 1 97 ? -7.341 8.082 -15.057 1.00 97.62 97 GLY A CA 1
ATOM 736 C C . GLY A 1 97 ? -7.874 9.461 -15.464 1.00 97.62 97 GLY A C 1
ATOM 737 O O . GLY A 1 97 ? -8.014 9.722 -16.657 1.00 97.62 97 GLY A O 1
ATOM 738 N N . THR A 1 98 ? -8.151 10.355 -14.506 1.00 97.31 98 THR A N 1
ATOM 739 C CA . THR A 1 98 ? -8.679 11.710 -14.758 1.00 97.31 98 THR A CA 1
ATOM 740 C C . THR A 1 98 ? -7.796 12.795 -14.145 1.00 97.31 98 THR A C 1
ATOM 742 O O . THR A 1 98 ? -7.475 13.789 -14.793 1.00 97.31 98 THR A O 1
ATOM 745 N N . ASN A 1 99 ? -7.393 12.610 -12.893 1.00 98.25 99 ASN A N 1
ATOM 746 C CA . ASN A 1 99 ? -6.577 13.530 -12.123 1.00 98.25 99 ASN A CA 1
ATOM 747 C C . ASN A 1 99 ? -5.105 13.120 -12.193 1.00 98.25 99 ASN A C 1
ATOM 749 O O . ASN A 1 99 ? -4.766 11.935 -12.101 1.00 98.25 99 ASN A O 1
ATOM 753 N N . SER A 1 100 ? -4.218 14.102 -12.314 1.00 98.50 100 SER A N 1
ATOM 754 C CA . SER A 1 100 ? -2.775 13.872 -12.244 1.00 98.50 100 SER A CA 1
ATOM 755 C C . SER A 1 100 ? -2.295 13.722 -10.801 1.00 98.50 100 SER A C 1
ATOM 757 O O . SER A 1 100 ? -2.915 14.248 -9.873 1.00 98.50 100 SER A O 1
ATOM 759 N N . TRP A 1 101 ? -1.160 13.046 -10.623 1.00 98.62 101 TRP A N 1
ATOM 760 C CA . TRP A 1 101 ? -0.328 13.249 -9.433 1.00 98.62 101 TRP A CA 1
ATOM 761 C C . TRP A 1 101 ? 0.194 14.693 -9.410 1.00 98.62 101 TRP A C 1
ATOM 763 O O . TRP A 1 101 ? 0.362 15.300 -10.473 1.00 98.62 101 TRP A O 1
ATOM 773 N N . ASN A 1 102 ? 0.496 15.246 -8.234 1.00 98.31 102 ASN A N 1
ATOM 774 C CA . ASN A 1 102 ? 1.178 16.542 -8.157 1.00 98.31 102 ASN A CA 1
ATOM 775 C C . ASN A 1 102 ? 2.594 16.454 -8.739 1.00 98.31 102 ASN A C 1
ATOM 777 O O . ASN A 1 102 ? 3.047 17.380 -9.410 1.00 98.31 102 ASN A O 1
ATOM 781 N N . SER A 1 103 ? 3.277 15.331 -8.509 1.00 97.81 103 SER A N 1
ATOM 782 C CA . SER A 1 103 ? 4.500 14.954 -9.209 1.00 97.81 103 SER A CA 1
ATOM 783 C C . SER A 1 103 ? 4.382 13.522 -9.717 1.00 97.81 103 SER A C 1
ATOM 785 O O . SER A 1 103 ? 4.045 12.604 -8.966 1.00 97.81 103 SER A O 1
ATOM 787 N N . ALA A 1 104 ? 4.669 13.333 -11.005 1.00 97.62 104 ALA A N 1
ATOM 788 C CA . ALA A 1 104 ? 4.527 12.049 -11.681 1.00 97.62 104 ALA A CA 1
ATOM 789 C C . ALA A 1 104 ? 5.253 10.918 -10.928 1.00 97.62 104 ALA A C 1
ATOM 791 O O . ALA A 1 104 ? 6.327 11.116 -10.353 1.00 97.62 104 ALA A O 1
ATOM 792 N N . GLY A 1 105 ? 4.6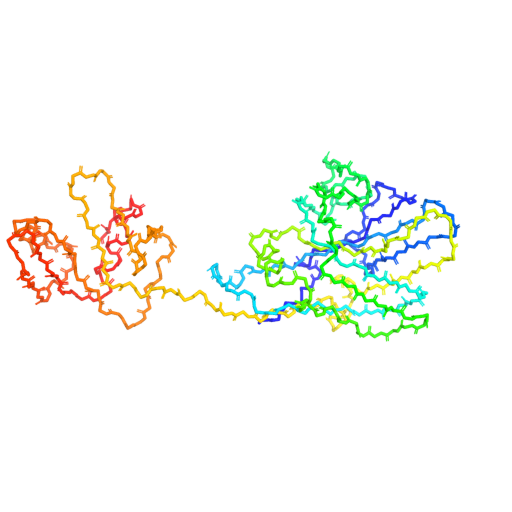49 9.733 -10.911 1.00 97.56 105 GLY A N 1
ATOM 793 C CA . GLY A 1 105 ? 5.129 8.591 -10.139 1.00 97.56 105 GLY A CA 1
ATOM 794 C C . GLY A 1 105 ? 4.738 8.625 -8.657 1.00 97.56 105 GLY A C 1
ATOM 795 O O . GLY A 1 105 ? 5.386 7.944 -7.864 1.00 97.56 105 GLY A O 1
ATOM 796 N N . CYS A 1 106 ? 3.721 9.416 -8.272 1.00 98.25 106 CYS A N 1
ATOM 797 C CA . CYS A 1 106 ? 3.348 9.656 -6.869 1.00 98.25 106 CYS A CA 1
ATOM 798 C C . CYS A 1 106 ? 4.526 10.242 -6.050 1.00 98.25 106 CYS A C 1
ATOM 800 O O . CYS A 1 106 ? 4.750 9.904 -4.887 1.00 98.25 106 CYS A O 1
ATOM 802 N N . ASN A 1 107 ? 5.327 11.114 -6.674 1.00 96.44 107 ASN A N 1
ATOM 803 C CA . ASN A 1 107 ? 6.573 11.631 -6.098 1.00 96.44 107 ASN A CA 1
ATOM 804 C C . ASN A 1 107 ? 6.416 12.970 -5.359 1.00 96.44 107 ASN A C 1
ATOM 806 O O . ASN A 1 107 ? 7.406 13.515 -4.868 1.00 96.44 107 ASN A O 1
ATOM 810 N N . GLY A 1 108 ? 5.205 13.530 -5.286 1.00 97.75 108 GLY A N 1
ATOM 811 C CA . GLY A 1 108 ? 4.940 14.782 -4.587 1.00 97.75 108 GLY A CA 1
ATOM 812 C C . GLY A 1 108 ? 5.130 14.623 -3.080 1.00 97.75 108 GLY A C 1
ATOM 813 O O . GLY A 1 108 ? 4.251 14.112 -2.389 1.00 97.75 108 GLY A O 1
ATOM 814 N N . 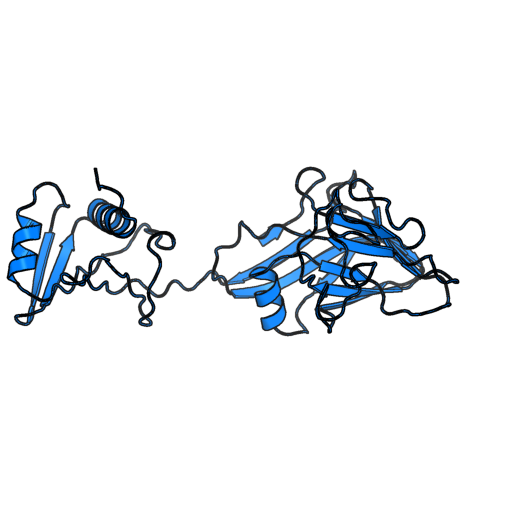SER A 1 109 ? 6.278 15.054 -2.560 1.00 96.75 109 SER A N 1
ATOM 815 C CA . SER A 1 109 ? 6.572 15.028 -1.122 1.00 96.75 109 SER A CA 1
ATOM 816 C C . SER A 1 109 ? 5.648 15.987 -0.364 1.00 96.75 109 SER A C 1
ATOM 818 O O . SER A 1 109 ? 5.641 17.189 -0.629 1.00 96.75 109 SER A O 1
ATOM 820 N N . GLY A 1 110 ? 4.851 15.447 0.559 1.00 96.62 110 GLY A N 1
ATOM 821 C CA . GLY A 1 110 ? 3.833 16.172 1.322 1.00 96.62 110 GLY A CA 1
ATOM 822 C C . GLY A 1 110 ? 2.535 16.459 0.560 1.00 96.62 110 GLY A C 1
ATOM 823 O O . GLY A 1 110 ? 1.655 17.115 1.112 1.00 96.62 110 GLY A O 1
ATOM 824 N N . THR A 1 111 ? 2.401 15.998 -0.689 1.00 97.62 111 THR A N 1
ATOM 825 C CA . THR A 1 111 ? 1.213 16.254 -1.524 1.00 97.62 111 THR A CA 1
ATOM 826 C C . THR A 1 111 ? 0.626 14.992 -2.147 1.00 97.62 111 THR A C 1
ATOM 828 O O . THR A 1 111 ? -0.586 14.824 -2.114 1.00 97.62 111 THR A O 1
ATOM 831 N N . ASP A 1 112 ? 1.461 14.092 -2.666 1.00 98.25 112 ASP A N 1
ATOM 832 C CA . ASP A 1 112 ? 1.055 12.766 -3.149 1.00 98.25 112 ASP A CA 1
ATOM 833 C C . ASP A 1 112 ? 1.357 11.680 -2.110 1.00 98.25 112 ASP A C 1
ATOM 835 O O . ASP A 1 112 ? 0.569 10.755 -1.933 1.00 98.25 112 ASP A O 1
ATOM 839 N N . ARG A 1 113 ? 2.479 11.815 -1.393 1.00 97.19 113 ARG A N 1
ATOM 840 C CA . ARG A 1 113 ? 2.951 10.898 -0.346 1.00 97.19 113 ARG A CA 1
ATOM 841 C C . ARG A 1 113 ? 3.586 11.651 0.818 1.00 97.19 113 ARG A C 1
ATOM 843 O O . ARG A 1 113 ? 3.974 12.808 0.658 1.00 97.19 113 ARG A O 1
ATOM 850 N N . ASP A 1 114 ? 3.758 10.990 1.957 1.00 94.81 114 ASP A N 1
ATOM 851 C CA . ASP A 1 114 ? 4.517 11.556 3.076 1.00 94.81 114 ASP A CA 1
ATOM 852 C C . ASP A 1 114 ? 5.970 11.890 2.688 1.00 94.81 114 ASP A C 1
ATOM 854 O O . ASP A 1 114 ? 6.574 11.292 1.788 1.00 94.81 114 ASP A O 1
ATOM 858 N N . SER A 1 115 ? 6.535 12.882 3.378 1.00 93.50 115 SER A N 1
ATOM 859 C CA . SER A 1 115 ? 7.905 13.347 3.150 1.00 93.50 115 SER A CA 1
ATOM 860 C C . SER A 1 115 ? 8.963 12.388 3.700 1.00 93.50 115 SER A C 1
ATOM 862 O O . SER A 1 115 ? 10.037 12.266 3.108 1.00 93.50 115 SER A O 1
ATOM 864 N N . SER A 1 116 ? 8.657 11.688 4.792 1.00 91.12 116 SER A N 1
ATOM 865 C CA . SER A 1 116 ? 9.458 10.599 5.356 1.00 91.12 116 SER A CA 1
ATOM 866 C C . SER A 1 116 ? 8.868 9.245 4.988 1.00 91.12 116 SER A C 1
ATOM 868 O O . SER A 1 116 ? 7.649 9.100 4.883 1.00 91.12 116 SER A O 1
ATOM 870 N N . ASP A 1 117 ? 9.732 8.251 4.792 1.00 91.81 117 ASP A N 1
ATOM 871 C CA . ASP A 1 117 ? 9.286 6.878 4.616 1.00 91.81 117 ASP A CA 1
ATOM 872 C C . ASP A 1 117 ? 8.709 6.333 5.919 1.00 91.81 117 ASP A C 1
ATOM 874 O O . ASP A 1 117 ? 9.044 6.755 7.024 1.00 91.81 117 ASP A O 1
ATOM 878 N N . PHE A 1 118 ? 7.794 5.396 5.750 1.00 88.50 118 PHE A N 1
ATOM 879 C CA . PHE A 1 118 ? 7.154 4.652 6.813 1.00 88.50 118 PHE A CA 1
ATOM 880 C C . PHE A 1 118 ? 8.056 3.507 7.292 1.00 88.50 118 PHE A C 1
ATOM 882 O O . PHE A 1 118 ? 8.139 3.238 8.484 1.00 88.50 118 PHE A O 1
ATOM 889 N N . GLN A 1 119 ? 8.732 2.838 6.353 1.00 92.56 119 GLN A N 1
ATOM 890 C CA . GLN A 1 119 ? 9.744 1.810 6.596 1.00 92.56 119 GLN A CA 1
ATOM 891 C C . GLN A 1 119 ? 10.528 1.553 5.302 1.00 92.56 119 GLN A C 1
ATOM 893 O O . GLN A 1 119 ? 10.012 1.770 4.205 1.00 92.56 119 GLN A O 1
ATOM 898 N N . SER A 1 120 ? 11.729 0.987 5.403 1.00 94.81 120 SER A N 1
ATOM 899 C CA . SER A 1 120 ? 12.492 0.500 4.251 1.00 94.81 120 SER A CA 1
ATOM 900 C C . SER A 1 120 ? 12.973 -0.940 4.426 1.00 94.81 120 SER A C 1
ATOM 902 O O . SER A 1 120 ? 13.023 -1.484 5.532 1.00 94.81 120 SER A O 1
ATOM 904 N N . LYS A 1 121 ? 13.300 -1.590 3.306 1.00 96.12 121 LYS A N 1
ATOM 905 C CA . LYS A 1 121 ? 13.837 -2.951 3.285 1.00 96.12 121 LYS A CA 1
ATOM 906 C C . LYS A 1 121 ? 14.895 -3.097 2.204 1.00 96.12 121 LYS A C 1
ATOM 908 O O . LYS A 1 121 ? 14.639 -2.805 1.037 1.00 96.12 121 LYS A O 1
ATOM 913 N N . ASP A 1 122 ? 16.056 -3.609 2.594 1.00 97.12 122 ASP A N 1
ATOM 914 C CA . ASP A 1 122 ? 17.095 -4.024 1.658 1.00 97.12 122 ASP A CA 1
ATOM 915 C C . ASP A 1 122 ? 16.796 -5.421 1.120 1.00 97.12 122 ASP A C 1
ATOM 917 O O . ASP A 1 122 ? 16.580 -6.369 1.882 1.00 97.12 122 ASP A O 1
ATOM 921 N N . ILE A 1 123 ? 16.821 -5.551 -0.203 1.00 97.69 123 ILE A N 1
ATOM 922 C CA . ILE A 1 123 ? 16.620 -6.815 -0.906 1.00 97.69 123 ILE A CA 1
ATOM 923 C C . ILE A 1 123 ? 17.866 -7.066 -1.762 1.00 97.69 123 ILE A C 1
ATOM 925 O O . ILE A 1 123 ? 18.185 -6.241 -2.621 1.00 97.69 123 ILE A O 1
ATOM 929 N N . PRO A 1 124 ? 18.620 -8.157 -1.534 1.00 96.88 124 PRO A N 1
ATOM 930 C CA . PRO A 1 124 ? 19.851 -8.439 -2.264 1.00 96.88 124 PRO A CA 1
ATOM 931 C C . PRO A 1 124 ? 19.583 -8.956 -3.684 1.00 96.88 124 PRO A C 1
ATOM 933 O O . PRO A 1 124 ? 18.491 -9.407 -4.022 1.00 96.88 124 PRO A O 1
ATOM 936 N N . SER A 1 125 ? 20.619 -8.927 -4.524 1.00 96.50 125 SER A N 1
ATOM 937 C CA . SER A 1 125 ? 20.562 -9.509 -5.869 1.00 96.50 125 SER A CA 1
ATOM 938 C C . SER A 1 125 ? 20.352 -11.020 -5.784 1.00 96.50 125 SER A C 1
ATOM 940 O O . SER A 1 125 ? 20.998 -11.681 -4.971 1.00 96.50 125 SER A O 1
ATOM 942 N N . GLY A 1 126 ? 19.456 -11.560 -6.609 1.00 95.06 126 GLY A N 1
ATOM 943 C CA . GLY A 1 126 ? 19.030 -12.959 -6.530 1.00 95.06 126 GLY A CA 1
ATOM 944 C C . GLY A 1 126 ? 18.149 -13.277 -5.316 1.00 95.06 126 GLY A C 1
ATOM 945 O O . GLY A 1 126 ? 17.883 -14.449 -5.059 1.00 95.06 126 GLY A O 1
ATOM 946 N N . GLY A 1 127 ? 17.707 -12.264 -4.561 1.00 91.19 127 GLY A N 1
ATOM 947 C CA . GLY A 1 127 ? 16.722 -12.433 -3.500 1.00 91.19 127 GLY A CA 1
ATOM 948 C C . GLY A 1 127 ? 15.400 -12.956 -4.061 1.00 91.19 127 GLY A C 1
ATOM 949 O O . GLY A 1 127 ? 14.883 -12.414 -5.032 1.00 91.19 127 GLY A O 1
ATOM 950 N N . SER A 1 128 ? 14.867 -14.003 -3.436 1.00 95.88 128 SER A N 1
ATOM 951 C CA . SER A 1 128 ? 13.547 -14.568 -3.718 1.00 95.88 128 SER A CA 1
ATOM 952 C C . SER A 1 128 ? 12.938 -15.079 -2.411 1.00 95.88 128 SER A C 1
ATOM 954 O O . SER A 1 128 ? 13.674 -15.520 -1.521 1.00 95.88 128 SER A O 1
ATOM 956 N N . GLY A 1 129 ? 11.618 -14.977 -2.268 1.00 98.00 129 GLY A N 1
ATOM 957 C CA . GLY A 1 129 ? 10.895 -15.331 -1.045 1.00 98.00 129 GLY A CA 1
ATOM 958 C C . GLY A 1 129 ? 10.276 -14.130 -0.332 1.00 98.00 129 GLY A C 1
ATOM 959 O O . GLY A 1 129 ? 10.175 -13.038 -0.883 1.00 98.00 129 GLY A O 1
ATOM 960 N N . PHE A 1 130 ? 9.827 -14.337 0.905 1.00 98.38 130 PHE A N 1
ATOM 961 C CA . PHE A 1 130 ? 9.094 -13.318 1.656 1.00 98.38 130 PHE A CA 1
ATOM 962 C C . PHE A 1 130 ? 10.010 -12.284 2.311 1.00 98.38 130 PHE A C 1
ATOM 964 O O . PHE A 1 130 ? 10.958 -12.629 3.018 1.00 98.38 130 PHE A O 1
ATOM 971 N N . TYR A 1 131 ? 9.660 -11.012 2.136 1.00 98.44 131 TYR A N 1
ATOM 972 C CA . TYR A 1 131 ? 10.266 -9.878 2.823 1.00 98.44 131 TYR A CA 1
ATOM 973 C C . TYR A 1 131 ? 9.180 -9.106 3.570 1.00 98.44 131 TYR A C 1
ATOM 975 O O . TYR A 1 131 ? 8.122 -8.814 3.012 1.00 98.44 131 TYR A O 1
ATOM 983 N N . THR A 1 132 ? 9.454 -8.774 4.832 1.00 97.12 132 THR A N 1
ATOM 984 C CA . THR A 1 132 ? 8.490 -8.108 5.720 1.00 97.12 132 THR A CA 1
ATOM 985 C C . THR A 1 132 ? 8.979 -6.724 6.135 1.00 97.12 132 THR A C 1
ATOM 987 O O . THR A 1 132 ? 10.102 -6.581 6.637 1.00 97.12 132 THR A O 1
ATOM 990 N N . TRP A 1 133 ? 8.124 -5.721 5.946 1.00 95.12 133 TRP A N 1
ATOM 991 C CA . TRP A 1 133 ? 8.224 -4.384 6.522 1.00 95.12 133 TRP A CA 1
ATOM 992 C C . TRP A 1 133 ? 7.437 -4.396 7.828 1.00 95.12 133 TRP A C 1
ATOM 994 O O . TRP A 1 133 ? 6.208 -4.428 7.811 1.00 95.12 133 TRP A O 1
ATOM 1004 N N . VAL A 1 134 ? 8.158 -4.409 8.948 1.00 93.06 134 VAL A N 1
ATOM 1005 C CA . VAL A 1 134 ? 7.570 -4.261 10.284 1.00 93.06 134 VAL A CA 1
ATOM 1006 C C . VAL A 1 134 ? 7.550 -2.773 10.594 1.00 93.06 134 VAL A C 1
ATOM 1008 O O . VAL A 1 134 ? 8.609 -2.144 10.711 1.00 93.06 134 VAL A O 1
ATOM 1011 N N . PHE A 1 135 ? 6.362 -2.188 10.675 1.00 84.94 135 PHE A N 1
ATOM 1012 C CA . PHE A 1 135 ? 6.182 -0.760 10.912 1.00 84.94 135 PHE A CA 1
ATOM 1013 C C . PHE A 1 135 ? 6.263 -0.457 12.412 1.00 84.94 135 PHE A C 1
ATOM 1015 O O . PHE A 1 135 ? 5.295 -0.053 13.036 1.00 84.94 135 PHE A O 1
ATOM 1022 N N . SER A 1 136 ? 7.431 -0.666 13.016 1.00 69.62 136 SER A N 1
ATOM 1023 C CA . SER A 1 136 ? 7.664 -0.380 14.440 1.00 69.62 136 SER A CA 1
ATOM 1024 C C . SER A 1 136 ? 8.464 0.909 14.674 1.00 69.62 136 SER A C 1
ATOM 1026 O O . SER A 1 136 ? 8.315 1.560 15.707 1.00 69.62 136 SER A O 1
ATOM 1028 N N . ASN A 1 137 ? 9.268 1.331 13.691 1.00 47.78 137 ASN A N 1
ATOM 1029 C CA . ASN A 1 137 ? 10.035 2.580 13.706 1.00 47.78 137 ASN A CA 1
ATOM 1030 C C . ASN A 1 137 ? 9.425 3.589 12.723 1.00 47.78 137 ASN A C 1
ATOM 1032 O O . ASN A 1 137 ? 9.197 3.253 11.571 1.00 47.78 137 ASN A O 1
ATOM 1036 N N . GLY A 1 138 ? 9.159 4.811 13.196 1.00 52.72 138 GLY A N 1
ATOM 1037 C CA . GLY A 1 138 ? 8.300 5.815 12.535 1.00 52.72 138 GLY A CA 1
ATOM 1038 C C . GLY A 1 138 ? 7.168 6.298 13.455 1.00 52.72 138 GLY A C 1
ATOM 1039 O O . GLY A 1 138 ? 6.651 7.402 13.301 1.00 52.72 138 GLY A O 1
ATOM 1040 N N . GLY A 1 139 ? 6.888 5.512 14.502 1.00 65.31 139 GLY A N 1
ATOM 1041 C CA . GLY A 1 139 ? 6.008 5.862 15.611 1.00 65.31 139 GLY A CA 1
ATOM 1042 C C . GLY A 1 139 ? 4.555 5.509 15.325 1.00 65.31 139 GLY A C 1
ATOM 1043 O O . GLY A 1 139 ? 4.060 5.702 14.216 1.00 65.31 139 GLY A O 1
ATOM 1044 N N . GLN A 1 140 ? 3.854 5.023 16.351 1.00 78.00 140 GLN A N 1
ATOM 1045 C CA . GLN A 1 140 ? 2.426 4.699 16.291 1.00 78.00 140 GLN A CA 1
ATOM 1046 C C . GLN A 1 140 ? 1.576 5.782 15.615 1.00 78.00 140 GLN A C 1
ATOM 1048 O O . GLN A 1 140 ? 0.610 5.457 14.939 1.00 78.00 140 GLN A O 1
ATOM 1053 N N . THR A 1 141 ? 1.966 7.057 15.713 1.00 82.44 141 THR A N 1
ATOM 1054 C CA . THR A 1 141 ? 1.317 8.175 15.019 1.00 82.44 141 THR A CA 1
ATOM 1055 C C . THR A 1 141 ? 1.176 7.955 13.511 1.00 82.44 141 THR A C 1
ATOM 1057 O O . THR A 1 141 ? 0.115 8.239 12.964 1.00 82.44 141 THR A O 1
ATOM 1060 N N . MET A 1 142 ? 2.207 7.451 12.822 1.00 81.75 142 MET A N 1
ATOM 1061 C CA . MET A 1 142 ? 2.135 7.221 11.373 1.00 81.75 142 MET A CA 1
ATOM 1062 C C . MET A 1 142 ? 1.241 6.027 11.030 1.00 81.75 142 MET A C 1
ATOM 1064 O O . MET A 1 142 ? 0.437 6.132 10.107 1.00 81.75 142 MET A O 1
ATOM 1068 N N . MET A 1 143 ? 1.325 4.929 11.795 1.00 89.62 143 MET A N 1
ATOM 1069 C CA . MET A 1 143 ? 0.419 3.779 11.641 1.00 89.62 143 MET A CA 1
ATOM 1070 C C . MET A 1 143 ? -1.034 4.178 11.858 1.00 89.62 143 MET A C 1
ATOM 1072 O O . MET A 1 143 ? -1.888 3.875 11.027 1.00 89.62 143 MET A O 1
ATOM 1076 N N . GLN A 1 144 ? -1.297 4.913 12.935 1.00 88.94 144 GLN A N 1
ATOM 1077 C CA . GLN A 1 144 ? -2.627 5.392 13.271 1.00 88.94 144 GLN A CA 1
ATOM 1078 C C . GLN A 1 144 ? -3.164 6.321 12.178 1.00 88.94 144 GLN A C 1
ATOM 1080 O O . GLN A 1 144 ? -4.272 6.132 11.687 1.00 88.94 144 GLN A O 1
ATOM 1085 N N . ALA A 1 145 ? -2.348 7.266 11.708 1.00 87.44 145 ALA A N 1
ATOM 1086 C CA . ALA A 1 145 ? -2.762 8.194 10.666 1.00 87.44 145 ALA A CA 1
ATOM 1087 C C . ALA A 1 145 ? -2.913 7.522 9.282 1.00 87.44 145 ALA A C 1
ATOM 1089 O O . ALA A 1 145 ? -3.664 8.019 8.443 1.00 87.44 145 ALA A O 1
ATOM 1090 N N . HIS A 1 146 ? -2.202 6.422 9.005 1.00 91.88 146 HIS A N 1
ATOM 1091 C CA . HIS A 1 146 ? -2.444 5.569 7.831 1.00 91.88 146 HIS A CA 1
ATOM 1092 C C . HIS A 1 146 ? -3.767 4.814 7.952 1.00 91.88 146 HIS A C 1
ATOM 1094 O O . HIS A 1 146 ? -4.541 4.785 7.002 1.00 91.88 146 HIS A O 1
ATOM 1100 N N . PHE A 1 147 ? -4.047 4.242 9.121 1.00 91.06 147 PHE A N 1
ATOM 1101 C CA . PHE A 1 147 ? -5.294 3.532 9.389 1.00 91.06 147 PHE A CA 1
ATOM 1102 C C . PHE A 1 147 ? -6.522 4.445 9.255 1.00 91.06 147 PHE A C 1
ATOM 1104 O O . PHE A 1 147 ? -7.468 4.106 8.546 1.00 91.06 147 PHE A O 1
ATOM 1111 N N . GLU A 1 148 ? -6.481 5.631 9.868 1.00 87.19 148 GLU A N 1
ATOM 1112 C CA . GLU A 1 148 ? -7.585 6.602 9.862 1.00 87.19 148 GLU A CA 1
ATOM 1113 C C . GLU A 1 148 ? -7.842 7.220 8.482 1.00 87.19 148 GLU A C 1
ATOM 1115 O O . GLU A 1 148 ? -8.982 7.538 8.142 1.00 87.19 148 GLU A O 1
ATOM 1120 N N . ASN A 1 149 ? -6.794 7.377 7.670 1.00 88.94 149 ASN A N 1
ATOM 1121 C CA . ASN A 1 149 ? -6.885 7.923 6.320 1.00 88.94 149 ASN A CA 1
ATOM 1122 C C . ASN A 1 149 ? -6.127 7.047 5.315 1.00 88.94 149 ASN A C 1
ATOM 1124 O O . ASN A 1 149 ? -5.114 7.444 4.734 1.00 88.94 149 ASN A O 1
ATOM 1128 N N . ASN A 1 150 ? -6.641 5.840 5.101 1.00 94.19 150 ASN A N 1
ATOM 1129 C CA . ASN A 1 150 ? -6.011 4.856 4.235 1.00 94.19 150 ASN A CA 1
ATOM 1130 C C . ASN A 1 150 ? -6.157 5.213 2.745 1.00 94.19 150 ASN A C 1
ATOM 1132 O O . ASN A 1 150 ? -7.171 4.913 2.102 1.00 94.19 150 ASN A O 1
ATOM 1136 N N . GLN A 1 151 ? -5.100 5.790 2.173 1.00 97.31 151 GLN A N 1
ATOM 1137 C CA . GLN A 1 151 ? -4.946 5.977 0.726 1.00 97.31 151 GLN A CA 1
ATOM 1138 C C . GLN A 1 151 ? -3.946 4.988 0.105 1.00 97.31 151 GLN A C 1
ATOM 1140 O O . GLN A 1 151 ? -3.604 5.116 -1.064 1.00 97.31 151 GLN A O 1
ATOM 1145 N N . GLY A 1 152 ? -3.508 3.972 0.851 1.00 97.31 152 GLY A N 1
ATOM 1146 C CA . GLY A 1 152 ? -2.522 2.991 0.398 1.00 97.31 152 GLY A CA 1
ATOM 1147 C C . GLY A 1 152 ? -1.067 3.395 0.658 1.00 97.31 152 GLY A C 1
ATOM 1148 O O . GLY A 1 152 ? -0.766 4.387 1.325 1.00 97.31 152 GLY A O 1
ATOM 1149 N N . ILE A 1 153 ? -0.162 2.566 0.151 1.00 97.81 153 ILE A N 1
ATOM 1150 C CA . ILE A 1 153 ? 1.281 2.616 0.363 1.00 97.81 153 ILE A CA 1
ATOM 1151 C C . ILE A 1 153 ? 1.965 2.652 -1.004 1.00 97.81 153 ILE A C 1
ATOM 1153 O O . ILE A 1 153 ? 1.660 1.849 -1.884 1.00 97.81 153 ILE A O 1
ATOM 1157 N N . LEU A 1 154 ? 2.909 3.573 -1.166 1.00 98.62 154 LEU A N 1
ATOM 1158 C CA . LEU A 1 154 ? 3.837 3.615 -2.287 1.00 98.62 154 LEU A CA 1
ATOM 1159 C C . LEU A 1 154 ? 5.103 2.845 -1.919 1.00 98.62 154 LEU A C 1
ATOM 1161 O O . LEU A 1 154 ? 5.734 3.144 -0.910 1.00 98.62 154 LEU A O 1
ATOM 1165 N N . LEU A 1 155 ? 5.516 1.931 -2.784 1.00 98.62 155 LEU A N 1
ATOM 1166 C CA . LEU A 1 155 ? 6.822 1.291 -2.767 1.00 98.62 155 LEU A CA 1
ATOM 1167 C C . LEU A 1 155 ? 7.676 1.899 -3.876 1.00 98.62 155 LEU A C 1
ATOM 1169 O O . LEU A 1 155 ? 7.307 1.865 -5.052 1.00 98.62 155 LEU A O 1
ATOM 1173 N N . THR A 1 156 ? 8.816 2.463 -3.505 1.00 97.50 156 THR A N 1
ATOM 1174 C CA . THR A 1 156 ? 9.754 3.109 -4.432 1.00 97.50 156 THR A CA 1
ATOM 1175 C C . THR A 1 156 ? 11.181 2.941 -3.928 1.00 97.50 156 THR A C 1
ATOM 1177 O O . THR A 1 156 ? 11.402 2.593 -2.768 1.00 97.50 156 THR A O 1
ATOM 1180 N N . ASP A 1 157 ? 12.165 3.213 -4.775 1.00 94.44 157 ASP A N 1
ATOM 1181 C CA . ASP A 1 157 ? 13.499 3.572 -4.300 1.00 94.44 157 ASP A CA 1
ATOM 1182 C C . ASP A 1 157 ? 13.648 5.098 -4.181 1.00 94.44 157 ASP A C 1
ATOM 1184 O O . ASP A 1 157 ? 12.783 5.865 -4.612 1.00 94.44 157 ASP A O 1
ATOM 1188 N N . ASN A 1 158 ? 14.736 5.533 -3.544 1.00 88.81 158 ASN A N 1
ATOM 1189 C CA . ASN A 1 158 ? 15.108 6.945 -3.403 1.00 88.81 158 ASN A CA 1
ATOM 1190 C C . ASN A 1 158 ? 16.274 7.328 -4.332 1.00 88.81 158 ASN A C 1
ATOM 1192 O O . ASN A 1 158 ? 17.047 8.246 -4.038 1.00 88.81 158 ASN A O 1
ATOM 1196 N N . LEU A 1 159 ? 16.438 6.608 -5.445 1.00 84.31 159 LEU A N 1
ATOM 1197 C CA . LEU A 1 159 ? 17.511 6.860 -6.398 1.00 84.31 159 LEU A CA 1
ATOM 1198 C C . LEU A 1 159 ? 17.112 7.954 -7.392 1.00 84.31 159 LEU A C 1
ATOM 1200 O O . LEU A 1 159 ? 15.967 8.070 -7.826 1.00 84.31 159 LEU A O 1
ATOM 1204 N N . ASN A 1 160 ? 18.095 8.764 -7.779 1.00 73.31 160 ASN A N 1
ATOM 1205 C CA . ASN A 1 160 ? 17.928 9.843 -8.745 1.00 73.31 160 ASN A CA 1
ATOM 1206 C C . ASN A 1 160 ? 19.010 9.766 -9.825 1.00 73.31 160 ASN A C 1
ATOM 1208 O O . ASN A 1 160 ? 20.171 9.505 -9.516 1.00 73.31 160 ASN A O 1
ATOM 1212 N N . GLY A 1 161 ? 18.631 10.076 -11.066 1.00 68.81 161 GLY A N 1
ATOM 1213 C CA . GLY A 1 161 ? 19.532 10.142 -12.216 1.00 68.81 161 GLY A CA 1
ATOM 1214 C C . GLY A 1 161 ? 19.883 8.771 -12.793 1.00 68.81 161 GLY A C 1
ATOM 1215 O O . GLY A 1 161 ? 19.095 7.839 -12.734 1.00 68.81 161 GLY A O 1
ATOM 1216 N N . THR A 1 162 ? 21.080 8.669 -13.367 1.00 70.62 162 THR A N 1
ATOM 1217 C CA . THR A 1 162 ? 21.647 7.442 -13.945 1.00 70.62 162 THR A CA 1
ATOM 1218 C C . THR A 1 162 ? 22.426 6.657 -12.888 1.00 70.62 162 THR A C 1
ATOM 1220 O O . THR A 1 162 ? 23.221 7.251 -12.153 1.00 70.62 162 THR A O 1
ATOM 1223 N N . GLY A 1 163 ? 22.297 5.332 -12.853 1.00 75.75 163 GLY A N 1
ATOM 1224 C CA . GLY A 1 163 ? 23.003 4.488 -11.884 1.00 75.75 163 GLY A CA 1
ATOM 1225 C C . GLY A 1 163 ? 23.189 3.049 -12.353 1.00 75.75 163 GLY A C 1
ATOM 1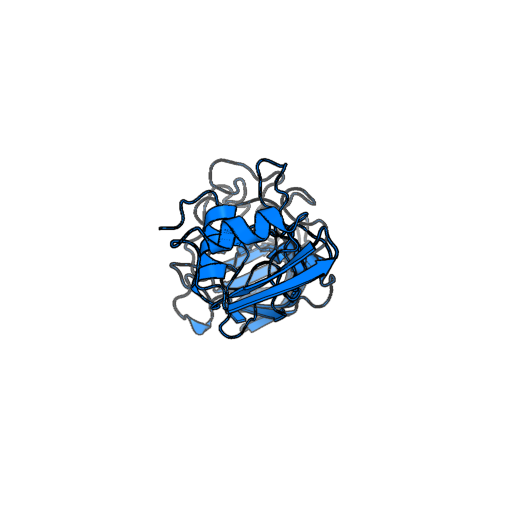226 O O . GLY A 1 163 ? 23.087 2.748 -13.533 1.00 75.75 163 GLY A O 1
ATOM 1227 N N . SER A 1 164 ? 23.487 2.133 -11.434 1.00 85.00 164 SER A N 1
ATOM 1228 C CA . SER A 1 164 ? 23.346 0.702 -11.731 1.00 85.00 164 SER A CA 1
ATOM 1229 C C . SER A 1 164 ? 21.868 0.345 -11.797 1.00 85.00 164 SER A C 1
ATOM 1231 O O . SER A 1 164 ? 21.097 0.862 -10.992 1.00 85.00 164 SER A O 1
ATOM 1233 N N . ALA A 1 165 ? 21.490 -0.569 -12.691 1.00 90.69 165 ALA A N 1
ATOM 1234 C CA . ALA A 1 165 ? 20.131 -1.089 -12.718 1.00 90.69 165 ALA A CA 1
ATOM 1235 C C . ALA A 1 165 ? 19.756 -1.707 -11.362 1.00 90.69 165 ALA A C 1
ATOM 1237 O O . ALA A 1 165 ? 20.533 -2.448 -10.754 1.00 90.69 165 ALA A O 1
ATOM 1238 N N . ARG A 1 166 ? 18.544 -1.406 -10.908 1.00 94.38 166 ARG A N 1
ATOM 1239 C CA . ARG A 1 166 ? 17.922 -1.921 -9.689 1.00 94.38 166 ARG A CA 1
ATOM 1240 C C . ARG A 1 166 ? 16.512 -2.355 -10.048 1.00 94.38 166 ARG A C 1
ATOM 1242 O O . ARG A 1 166 ? 15.841 -1.672 -10.821 1.00 94.38 166 ARG A O 1
ATOM 1249 N N . ARG A 1 167 ? 16.057 -3.490 -9.531 1.00 95.50 167 ARG A N 1
ATOM 1250 C CA . ARG A 1 167 ? 14.718 -4.002 -9.837 1.00 95.50 167 ARG A CA 1
ATOM 1251 C C . ARG A 1 167 ? 14.312 -5.033 -8.813 1.00 95.50 167 ARG A C 1
ATOM 1253 O O . ARG A 1 167 ? 15.034 -6.003 -8.646 1.00 95.50 167 ARG A O 1
ATOM 1260 N N . ILE A 1 168 ? 13.141 -4.875 -8.229 1.00 98.25 168 ILE A N 1
ATOM 1261 C CA . ILE A 1 168 ? 12.483 -5.901 -7.432 1.00 98.25 168 ILE A CA 1
ATOM 1262 C C . ILE A 1 168 ? 11.126 -6.178 -8.065 1.00 98.25 168 ILE A C 1
ATOM 1264 O O . ILE A 1 168 ? 10.381 -5.237 -8.343 1.00 98.25 168 ILE A O 1
ATOM 1268 N N . ASP A 1 169 ? 10.833 -7.454 -8.291 1.00 98.25 169 ASP A N 1
ATOM 1269 C CA . ASP A 1 169 ? 9.528 -7.936 -8.725 1.00 98.25 169 ASP A CA 1
ATOM 1270 C C . ASP A 1 169 ? 8.818 -8.587 -7.540 1.00 98.25 169 ASP A C 1
ATOM 1272 O O . ASP A 1 169 ? 9.341 -9.528 -6.938 1.00 98.25 169 ASP A O 1
ATOM 1276 N N . PHE A 1 170 ? 7.634 -8.083 -7.210 1.00 98.50 170 PHE A N 1
ATOM 1277 C CA . PHE A 1 170 ? 6.785 -8.615 -6.152 1.00 98.50 170 PHE A CA 1
ATOM 1278 C C . PHE A 1 170 ? 5.558 -9.287 -6.751 1.00 98.50 170 PHE A C 1
ATOM 1280 O O . PHE A 1 170 ? 5.002 -8.768 -7.713 1.00 98.50 170 PHE A O 1
ATOM 1287 N N . ALA A 1 171 ? 5.088 -10.372 -6.145 1.00 98.56 171 ALA A N 1
ATOM 1288 C CA . ALA A 1 171 ? 3.758 -10.904 -6.434 1.00 98.56 171 ALA A CA 1
ATOM 1289 C C . ALA A 1 171 ? 2.672 -9.850 -6.137 1.00 98.56 171 ALA A C 1
ATOM 1291 O O . ALA A 1 171 ? 2.703 -9.221 -5.074 1.00 98.56 171 ALA A O 1
ATOM 1292 N N . SER A 1 172 ? 1.725 -9.666 -7.059 1.00 98.44 172 SER A N 1
ATOM 1293 C CA . SER A 1 172 ? 0.505 -8.871 -6.857 1.00 98.44 172 SER A CA 1
ATOM 1294 C C . SER A 1 172 ? -0.638 -9.720 -6.297 1.00 98.44 172 SER A C 1
ATOM 1296 O O . SER A 1 172 ? -0.513 -10.936 -6.129 1.00 98.44 172 SER A O 1
ATOM 1298 N N . SER A 1 173 ? -1.779 -9.097 -6.007 1.00 98.06 173 SER A N 1
ATOM 1299 C CA . SER A 1 173 ? -3.023 -9.817 -5.708 1.00 98.06 173 SER A CA 1
ATOM 1300 C C . SER A 1 173 ? -3.555 -10.640 -6.894 1.00 98.06 173 SER A C 1
ATOM 1302 O O . SER A 1 173 ? -4.263 -11.631 -6.675 1.00 98.06 173 SER A O 1
ATOM 1304 N N . ASP A 1 174 ? -3.147 -10.309 -8.125 1.00 97.88 174 ASP A N 1
ATOM 1305 C CA . ASP A 1 174 ? -3.423 -11.088 -9.337 1.00 97.88 174 ASP A CA 1
ATOM 1306 C C . ASP A 1 174 ? -2.551 -12.340 -9.479 1.00 97.88 174 ASP A C 1
ATOM 1308 O O . ASP A 1 174 ? -2.760 -13.117 -10.418 1.00 97.88 174 ASP A O 1
ATOM 1312 N N . GLU A 1 175 ? -1.587 -12.583 -8.577 1.00 97.62 175 GLU A N 1
ATOM 1313 C CA . GLU A 1 175 ? -0.777 -13.791 -8.694 1.00 97.62 175 GLU A CA 1
ATOM 1314 C C . GLU A 1 175 ? -1.621 -15.065 -8.611 1.00 97.62 175 GLU A C 1
ATOM 1316 O O . GLU A 1 175 ? -2.564 -15.192 -7.813 1.00 97.62 175 GLU A O 1
ATOM 1321 N N . ALA A 1 176 ? -1.246 -16.045 -9.433 1.00 96.75 176 ALA A N 1
ATOM 1322 C CA . ALA A 1 176 ? -1.965 -17.308 -9.533 1.00 96.75 176 ALA A CA 1
ATOM 1323 C C . ALA A 1 176 ? -1.843 -18.135 -8.243 1.00 96.75 176 ALA A C 1
ATOM 1325 O O . ALA A 1 176 ? -2.816 -18.763 -7.817 1.00 96.75 176 ALA A O 1
ATOM 1326 N N . ASP A 1 177 ? -0.666 -18.122 -7.611 1.00 96.75 177 ASP A N 1
ATOM 1327 C CA . ASP A 1 177 ? -0.470 -18.736 -6.299 1.00 96.75 177 ASP A CA 1
ATOM 1328 C C . ASP A 1 177 ? -0.947 -17.785 -5.198 1.00 96.75 177 ASP A C 1
ATOM 1330 O O . ASP A 1 177 ? -0.294 -16.804 -4.850 1.00 96.75 177 ASP A O 1
ATOM 1334 N N . ALA A 1 178 ? -2.090 -18.105 -4.594 1.00 96.31 178 ALA A N 1
ATOM 1335 C CA . ALA A 1 178 ? -2.653 -17.304 -3.515 1.00 96.31 178 ALA A CA 1
ATOM 1336 C C . ALA A 1 178 ? -1.717 -17.165 -2.297 1.00 96.31 178 ALA A C 1
ATOM 1338 O O . ALA A 1 178 ? -1.864 -16.213 -1.536 1.00 96.31 178 ALA A O 1
ATOM 1339 N N . ASN A 1 179 ? -0.751 -18.074 -2.109 1.00 96.81 179 ASN A N 1
ATOM 1340 C CA . ASN A 1 179 ? 0.164 -18.029 -0.967 1.00 96.81 179 ASN A CA 1
ATOM 1341 C C . ASN A 1 179 ? 1.250 -16.955 -1.099 1.00 96.81 179 ASN A C 1
ATOM 1343 O O . ASN A 1 179 ? 1.821 -16.559 -0.083 1.00 96.81 179 ASN A O 1
ATOM 1347 N N . THR A 1 180 ? 1.549 -16.492 -2.315 1.00 97.81 180 THR A N 1
ATOM 1348 C CA . THR A 1 180 ? 2.588 -15.479 -2.566 1.00 97.81 180 THR A CA 1
ATOM 1349 C C . THR A 1 180 ? 2.034 -14.057 -2.600 1.00 97.81 180 THR A C 1
ATOM 1351 O O . THR A 1 180 ? 2.809 -13.106 -2.512 1.00 97.81 180 THR A O 1
ATOM 1354 N N . ARG A 1 181 ? 0.706 -13.901 -2.664 1.00 98.31 181 ARG A N 1
ATOM 1355 C CA . ARG A 1 181 ? 0.032 -12.598 -2.717 1.00 98.31 181 ARG A CA 1
ATOM 1356 C C . ARG A 1 181 ? 0.379 -11.702 -1.522 1.00 98.31 181 ARG A C 1
ATOM 1358 O O . ARG A 1 181 ? 0.618 -12.226 -0.426 1.00 98.31 181 ARG A O 1
ATOM 1365 N N . PRO A 1 182 ? 0.340 -10.368 -1.696 1.00 98.56 182 PRO A N 1
ATOM 1366 C CA . PRO A 1 182 ? 0.603 -9.414 -0.629 1.00 98.56 182 PRO A CA 1
ATOM 1367 C C . PRO A 1 182 ? -0.234 -9.663 0.623 1.00 98.56 182 PRO A C 1
ATOM 1369 O O . PRO A 1 182 ? -1.447 -9.861 0.554 1.00 98.56 182 PRO A O 1
ATOM 1372 N N . LYS A 1 183 ? 0.415 -9.602 1.785 1.00 98.31 183 LYS A N 1
ATOM 1373 C CA . LYS A 1 183 ? -0.222 -9.831 3.082 1.00 98.31 183 LYS A CA 1
ATOM 1374 C C . LYS A 1 183 ? 0.052 -8.668 4.025 1.00 98.31 183 LYS A C 1
ATOM 1376 O O . LYS A 1 183 ? 1.197 -8.244 4.158 1.00 98.31 183 LYS A O 1
ATOM 1381 N N . MET A 1 184 ? -0.977 -8.217 4.728 1.00 97.75 184 MET A N 1
ATOM 1382 C CA . MET A 1 184 ? -0.881 -7.247 5.814 1.00 97.75 184 MET A CA 1
ATOM 1383 C C . MET A 1 184 ? -1.394 -7.884 7.102 1.00 97.75 184 MET A C 1
ATOM 1385 O O . MET A 1 184 ? -2.530 -8.353 7.165 1.00 97.75 184 MET A O 1
ATOM 1389 N N . VAL A 1 185 ? -0.562 -7.906 8.134 1.00 96.94 185 VAL A N 1
ATOM 1390 C CA . VAL A 1 185 ? -0.972 -8.259 9.494 1.00 96.94 185 VAL A CA 1
ATOM 1391 C C . VAL A 1 185 ? -1.080 -6.966 10.287 1.00 96.94 185 VAL A C 1
ATOM 1393 O O . VAL A 1 185 ? -0.203 -6.115 10.193 1.00 96.94 185 VAL A O 1
ATOM 1396 N N . VAL A 1 186 ? -2.181 -6.797 11.011 1.00 94.81 186 VAL A N 1
ATOM 1397 C CA . VAL A 1 186 ? -2.414 -5.629 11.862 1.00 94.81 186 VAL A CA 1
ATOM 1398 C C . VAL A 1 186 ? -2.775 -6.115 13.249 1.00 94.81 186 VAL A C 1
ATOM 1400 O O . VAL A 1 186 ? -3.811 -6.767 13.419 1.00 94.81 186 VAL A O 1
ATOM 1403 N N . ASP A 1 187 ? -1.952 -5.765 14.223 1.00 93.12 187 ASP A N 1
ATOM 1404 C CA . ASP A 1 187 ? -2.269 -5.930 15.630 1.00 93.12 187 ASP A CA 1
ATOM 1405 C C . ASP A 1 187 ? -2.815 -4.607 16.154 1.00 93.12 187 ASP A C 1
ATOM 1407 O O . ASP A 1 187 ? -2.283 -3.529 15.879 1.00 93.12 187 ASP A O 1
ATOM 1411 N N . TYR A 1 188 ? -3.950 -4.687 16.836 1.00 88.62 188 TYR A N 1
ATOM 1412 C CA . TYR A 1 188 ? -4.673 -3.520 17.303 1.00 88.62 188 TYR A CA 1
ATOM 1413 C C . TYR A 1 188 ? -5.368 -3.815 18.621 1.00 88.62 188 TYR A C 1
ATOM 1415 O O . TYR A 1 188 ? -5.857 -4.924 18.865 1.00 88.62 188 TYR A O 1
ATOM 1423 N N . THR A 1 189 ? -5.484 -2.769 19.420 1.00 84.06 189 THR A N 1
ATOM 1424 C CA . THR A 1 189 ? -6.329 -2.738 20.595 1.00 84.06 189 THR A CA 1
ATOM 1425 C C . THR A 1 189 ? -7.658 -2.128 20.157 1.00 84.06 189 THR A C 1
ATOM 1427 O O . THR A 1 189 ? -7.672 -0.988 19.679 1.00 84.06 189 THR A O 1
ATOM 1430 N N . PRO A 1 190 ? -8.780 -2.871 20.249 1.00 76.50 190 PRO A N 1
ATOM 1431 C CA . PRO A 1 190 ? -10.099 -2.318 19.964 1.00 76.50 190 PRO A CA 1
ATOM 1432 C C . PRO A 1 190 ? -10.315 -1.024 20.752 1.00 76.50 190 PRO A C 1
ATOM 1434 O O . PRO A 1 190 ? -9.734 -0.890 21.836 1.00 76.50 190 PRO A O 1
ATOM 1437 N N . PRO A 1 191 ? -11.143 -0.085 20.259 1.00 65.38 191 PRO A N 1
ATOM 1438 C CA . PRO A 1 191 ? -11.462 1.108 21.026 1.00 65.38 191 PRO A CA 1
ATOM 1439 C C . PRO A 1 191 ? -11.878 0.681 22.432 1.00 65.38 191 PRO A C 1
ATOM 1441 O O . PRO A 1 191 ? -12.771 -0.152 22.613 1.00 65.38 191 PRO A O 1
ATOM 1444 N N . THR A 1 192 ? -11.229 1.246 23.446 1.00 50.22 192 THR A N 1
ATOM 1445 C CA . THR A 1 192 ? -11.829 1.257 24.771 1.00 50.22 192 THR A CA 1
ATOM 1446 C C . THR A 1 192 ? -13.027 2.170 24.651 1.00 50.22 192 THR A C 1
ATOM 1448 O O . THR A 1 192 ? -12.894 3.389 24.763 1.00 50.22 192 THR A O 1
ATOM 1451 N N . PHE A 1 193 ? -14.188 1.592 24.363 1.00 45.69 193 PHE A N 1
ATOM 1452 C CA . PHE A 1 193 ? -15.432 2.293 24.584 1.00 45.69 193 PHE A CA 1
ATOM 1453 C C . PHE A 1 193 ? -15.437 2.632 26.067 1.00 45.69 193 PHE A C 1
ATOM 1455 O O . PHE A 1 193 ? -15.516 1.749 26.929 1.00 45.69 193 PHE A O 1
ATOM 1462 N N . GLY A 1 194 ? -15.231 3.916 26.351 1.00 38.47 194 GLY A N 1
ATOM 1463 C CA . GLY A 1 194 ? -15.512 4.473 27.653 1.00 38.47 194 GLY A CA 1
ATOM 1464 C C . GLY A 1 194 ? -16.877 3.953 28.067 1.00 38.47 194 GLY A C 1
ATOM 1465 O O . GLY A 1 194 ? -17.820 3.966 27.271 1.00 38.47 194 GLY A O 1
ATOM 1466 N N . ARG A 1 195 ? -16.951 3.359 29.253 1.00 38.38 195 ARG A N 1
ATOM 1467 C CA . ARG A 1 195 ? -18.175 2.710 29.720 1.00 38.38 195 ARG A CA 1
ATOM 1468 C C . ARG A 1 195 ? -19.288 3.754 29.632 1.00 38.38 195 ARG A C 1
ATOM 1470 O O . ARG A 1 195 ? -19.146 4.824 30.211 1.00 38.38 195 ARG A O 1
ATOM 1477 N N . LEU A 1 196 ? -20.383 3.481 28.928 1.00 39.94 196 LEU A N 1
ATOM 1478 C CA . LEU A 1 196 ? -21.563 4.348 28.976 1.00 39.94 196 LEU A CA 1
ATOM 1479 C C . LEU A 1 196 ? -22.099 4.290 30.417 1.00 39.94 196 LEU A C 1
ATOM 1481 O O . LEU A 1 196 ? -22.730 3.313 30.809 1.00 39.94 196 LEU A O 1
ATOM 1485 N N . TRP A 1 197 ? -21.735 5.270 31.246 1.00 33.53 197 TRP A N 1
ATOM 1486 C CA . TRP A 1 197 ? -22.105 5.318 32.668 1.00 33.53 197 TRP A CA 1
ATOM 1487 C C . TRP A 1 197 ? -23.276 6.272 32.938 1.00 33.53 197 TRP A C 1
ATOM 1489 O O . TRP A 1 197 ? -23.935 6.120 33.962 1.00 33.53 197 TRP A O 1
ATOM 1499 N N . ALA A 1 198 ? -23.555 7.214 32.025 1.00 39.94 198 ALA A N 1
ATOM 1500 C CA . ALA A 1 198 ? -24.665 8.164 32.094 1.00 39.94 198 ALA A CA 1
ATOM 1501 C C . ALA A 1 198 ? -24.972 8.761 30.705 1.00 39.94 198 ALA A C 1
ATOM 1503 O O . ALA A 1 198 ? -24.088 8.842 29.855 1.00 39.94 198 ALA A O 1
ATOM 1504 N N . PHE A 1 199 ? -26.209 9.212 30.484 1.00 45.09 199 PHE A N 1
ATOM 1505 C CA . PHE A 1 199 ? -26.592 10.084 29.369 1.00 45.09 199 PHE A CA 1
ATOM 1506 C C . PHE A 1 199 ? -27.448 11.238 29.910 1.00 45.09 199 PHE A C 1
ATOM 1508 O O . PHE A 1 199 ? -28.251 11.035 30.821 1.00 45.09 199 PHE A O 1
ATOM 1515 N N . GLU A 1 200 ? -27.287 12.444 29.360 1.00 42.38 200 GLU A N 1
ATOM 1516 C CA . GLU A 1 200 ? -28.042 13.632 29.779 1.00 42.38 200 GLU A CA 1
ATOM 1517 C C . GLU A 1 200 ? -29.081 13.990 28.706 1.00 42.38 200 GLU A C 1
ATOM 1519 O O . GLU A 1 200 ? -28.755 14.212 27.541 1.00 42.38 200 GLU A O 1
ATOM 1524 N N . LEU A 1 201 ? -30.363 14.035 29.079 1.00 45.97 201 LEU A N 1
ATOM 1525 C CA . LEU A 1 201 ? -31.425 14.508 28.191 1.00 45.97 201 LEU A CA 1
ATOM 1526 C C . LEU A 1 201 ? -31.583 16.017 28.401 1.00 45.97 201 LEU A C 1
ATOM 1528 O O . LEU A 1 201 ? -32.083 16.426 29.443 1.00 45.97 201 LEU A O 1
ATOM 1532 N N . ASN A 1 202 ? -31.215 16.849 27.421 1.00 45.53 202 ASN A N 1
ATOM 1533 C CA . ASN A 1 202 ? -31.545 18.277 27.445 1.00 45.53 202 ASN A CA 1
ATOM 1534 C C . ASN A 1 202 ? -33.002 18.473 26.978 1.00 45.53 202 ASN A C 1
ATOM 1536 O O . ASN A 1 202 ? -33.262 18.383 25.776 1.00 45.53 202 ASN A O 1
ATOM 1540 N N . PRO A 1 203 ? -33.969 18.775 27.864 1.00 44.91 203 PRO A N 1
ATOM 1541 C CA . PRO A 1 203 ? -35.374 18.878 27.479 1.00 44.91 203 PRO A CA 1
ATOM 1542 C C . PRO A 1 203 ? -35.728 20.231 26.844 1.00 44.91 203 PRO A C 1
ATOM 1544 O O . PRO A 1 203 ? -36.859 20.424 26.406 1.00 44.91 203 PRO A O 1
ATOM 1547 N N . LEU A 1 204 ? -34.782 21.176 26.784 1.00 43.22 204 LEU A N 1
ATOM 1548 C CA . LEU A 1 204 ? -34.983 22.522 26.235 1.00 43.22 204 LEU A CA 1
ATOM 1549 C C . LEU A 1 204 ? -34.201 22.762 24.931 1.00 43.22 204 LEU A C 1
ATOM 1551 O O . LEU A 1 204 ? -34.377 23.799 24.290 1.00 43.22 204 LEU A O 1
ATOM 1555 N N . GLY A 1 205 ? -33.366 21.807 24.514 1.00 44.16 205 GLY A N 1
ATOM 1556 C CA . GLY A 1 205 ? -32.655 21.805 23.238 1.00 44.16 205 GLY A CA 1
ATOM 1557 C C . GLY A 1 205 ? -33.328 20.868 22.240 1.00 44.16 205 GLY A C 1
ATOM 1558 O O . GLY A 1 205 ? -33.739 19.767 22.580 1.00 44.16 205 GLY A O 1
ATOM 1559 N N . GLN A 1 206 ? -33.428 21.267 20.975 1.00 46.22 206 GLN A N 1
ATOM 1560 C CA . GLN A 1 206 ? -34.073 20.474 19.916 1.00 46.22 206 GLN A CA 1
ATOM 1561 C C . GLN A 1 206 ? -33.301 19.189 19.521 1.00 46.22 206 GLN A C 1
ATOM 1563 O O . GLN A 1 206 ? -33.548 18.636 18.448 1.00 46.22 206 GLN A O 1
ATOM 1568 N N . ARG A 1 207 ? -32.350 18.709 20.340 1.00 47.44 207 ARG A N 1
ATOM 1569 C CA . ARG A 1 207 ? -31.513 17.541 20.042 1.00 47.44 207 ARG A CA 1
ATOM 1570 C C . ARG A 1 207 ? -30.999 16.865 21.319 1.00 47.44 207 ARG A C 1
ATOM 1572 O O . ARG A 1 207 ? -30.497 17.541 22.209 1.00 47.44 207 ARG A O 1
ATOM 1579 N N . LEU A 1 208 ? -31.127 15.538 21.375 1.00 50.28 208 LEU A N 1
ATOM 1580 C CA . LEU A 1 208 ? -30.533 14.685 22.407 1.00 50.28 208 LEU A CA 1
ATOM 1581 C C . LEU A 1 208 ? -29.037 14.516 22.108 1.00 50.28 208 LEU A C 1
ATOM 1583 O O . LEU A 1 208 ? -28.692 14.150 20.984 1.00 50.28 208 LEU A O 1
ATOM 1587 N N . GLU A 1 209 ? -28.168 14.775 23.084 1.00 50.62 209 GLU A N 1
ATOM 1588 C CA . GLU A 1 209 ? -26.724 14.526 22.985 1.00 50.62 209 GLU A CA 1
ATOM 1589 C C . GLU A 1 209 ? -26.346 13.405 23.956 1.00 50.62 209 GLU A C 1
ATOM 1591 O O . GLU A 1 209 ? -26.723 13.425 25.123 1.00 50.62 209 GLU A O 1
ATOM 1596 N N . ILE A 1 210 ? -25.632 12.394 23.463 1.00 52.28 210 ILE A N 1
ATOM 1597 C CA . ILE A 1 210 ? -25.158 11.268 24.272 1.00 52.28 210 ILE A CA 1
ATOM 1598 C C . ILE A 1 210 ? -23.717 11.578 24.647 1.00 52.28 210 ILE A C 1
ATOM 1600 O O . ILE A 1 210 ? -22.950 11.947 23.769 1.00 52.28 210 ILE A O 1
ATOM 1604 N N . ILE A 1 211 ? -23.345 11.468 25.922 1.00 51.78 211 ILE A N 1
ATOM 1605 C CA . ILE A 1 211 ? -22.026 11.877 26.422 1.00 51.78 211 ILE A CA 1
ATOM 1606 C C . ILE A 1 211 ? -21.280 10.646 26.959 1.00 51.78 211 ILE A C 1
ATOM 1608 O O . ILE A 1 211 ? -21.859 9.822 27.661 1.00 51.78 211 ILE A O 1
ATOM 1612 N N . SER A 1 212 ? -19.999 10.503 26.616 1.00 50.06 212 SER A N 1
ATOM 1613 C CA . SER A 1 212 ? -19.111 9.439 27.095 1.00 50.06 212 SER A CA 1
ATOM 1614 C C . SER A 1 212 ? -18.775 9.574 28.588 1.00 50.06 212 SER A C 1
ATOM 1616 O O . SER A 1 212 ? -18.984 10.620 29.206 1.00 50.06 212 SER A O 1
ATOM 1618 N N . ASP A 1 213 ? -18.124 8.555 29.166 1.00 46.66 213 ASP A N 1
ATOM 1619 C CA . ASP A 1 213 ? -17.517 8.651 30.509 1.00 46.66 213 ASP A CA 1
ATOM 1620 C C . ASP A 1 213 ? -16.443 9.715 30.686 1.00 46.66 213 ASP A C 1
ATOM 1622 O O . ASP A 1 213 ? -16.119 10.125 31.800 1.00 46.66 213 ASP A O 1
ATOM 1626 N N . THR A 1 214 ? -15.938 10.195 29.568 1.00 48.19 214 THR A N 1
ATOM 1627 C CA . THR A 1 214 ? -14.903 11.208 29.462 1.00 48.19 214 THR A CA 1
ATOM 1628 C C . THR A 1 214 ? -15.477 12.586 29.120 1.00 48.19 214 THR A C 1
ATOM 1630 O O . THR A 1 214 ? -14.708 13.532 28.970 1.00 48.19 214 THR A O 1
ATOM 1633 N N . GLY A 1 215 ? -16.808 12.731 29.048 1.00 49.03 215 GLY A N 1
ATOM 1634 C CA . GLY A 1 215 ? -17.477 14.014 28.815 1.00 49.03 215 GLY A CA 1
ATOM 1635 C C . GLY A 1 215 ? -17.582 14.421 27.341 1.00 49.03 215 GLY A C 1
ATOM 1636 O O . GLY A 1 215 ? -17.832 15.590 27.055 1.00 49.03 215 GLY A O 1
ATOM 1637 N N . TYR A 1 216 ? -17.385 13.490 26.403 1.00 51.22 216 TYR A N 1
ATOM 1638 C CA . TYR A 1 216 ? -17.421 13.763 24.964 1.00 51.22 216 TYR A CA 1
ATOM 1639 C C . TYR A 1 216 ? -18.748 13.339 24.329 1.00 51.22 216 TYR A C 1
ATOM 1641 O O . TYR A 1 216 ? -19.205 12.231 24.601 1.00 51.22 216 TYR A O 1
ATOM 1649 N N . PRO A 1 217 ? -19.345 14.151 23.438 1.00 55.38 217 PRO A N 1
ATOM 1650 C CA . PRO A 1 217 ? -20.511 13.732 22.671 1.00 55.38 217 PRO A CA 1
ATOM 1651 C C . PRO A 1 217 ? -20.202 12.514 21.786 1.00 55.38 217 PRO A C 1
ATOM 1653 O O . PRO A 1 217 ? -19.260 12.552 20.995 1.00 55.38 217 PRO A O 1
ATOM 1656 N N . ILE A 1 218 ? -21.007 11.459 21.898 1.00 53.41 218 ILE A N 1
ATOM 1657 C CA . ILE A 1 218 ? -20.963 10.249 21.074 1.00 53.41 218 ILE A CA 1
ATOM 1658 C C . ILE A 1 218 ? -22.106 10.322 20.046 1.00 53.41 218 ILE A C 1
ATOM 1660 O O . ILE A 1 218 ? -23.270 10.480 20.435 1.00 53.41 218 ILE A O 1
ATOM 1664 N N . PRO A 1 219 ? -21.818 10.203 18.738 1.00 54.12 219 PRO A N 1
ATOM 1665 C CA . PRO A 1 219 ? -22.844 10.065 17.712 1.00 54.12 219 PRO A CA 1
ATOM 1666 C C . PRO A 1 219 ? -23.713 8.813 17.947 1.00 54.12 219 PRO A C 1
ATOM 1668 O O . PRO A 1 219 ? -23.172 7.744 18.229 1.00 54.12 219 PRO A O 1
ATOM 1671 N N . PRO A 1 220 ? -25.049 8.887 17.808 1.00 48.84 220 PRO A N 1
ATOM 1672 C CA . PRO A 1 220 ? -25.942 7.749 18.063 1.00 48.84 220 PRO A CA 1
ATOM 1673 C C . PRO A 1 220 ? -25.627 6.490 17.242 1.00 48.84 220 PRO A C 1
ATOM 1675 O O . PRO A 1 220 ? -25.885 5.379 17.691 1.00 48.84 220 PRO A O 1
ATOM 1678 N N . GLU A 1 221 ? -25.074 6.658 16.041 1.00 49.78 221 GLU A N 1
ATOM 1679 C CA . GLU A 1 221 ? -24.632 5.583 15.148 1.00 49.78 221 GLU A CA 1
ATOM 1680 C C . GLU A 1 221 ? -23.385 4.818 15.628 1.00 49.78 221 GLU A C 1
ATOM 1682 O O . GLU A 1 221 ? -23.067 3.777 15.059 1.00 49.78 221 GLU A O 1
ATOM 1687 N N . GLU A 1 222 ? -22.695 5.313 16.657 1.00 47.22 222 GLU A N 1
ATOM 1688 C CA . GLU A 1 222 ? -21.489 4.705 17.238 1.00 47.22 222 GLU A CA 1
ATOM 1689 C C . GLU A 1 222 ? -21.789 3.910 18.522 1.00 47.22 222 GLU A C 1
ATOM 1691 O O . GLU A 1 222 ? -20.876 3.425 19.187 1.00 47.22 222 GLU A O 1
ATOM 1696 N N . ILE A 1 223 ? -23.070 3.767 18.881 1.00 49.66 223 ILE A N 1
ATOM 1697 C CA . ILE A 1 223 ? -23.514 3.062 20.085 1.00 49.66 223 ILE A CA 1
ATOM 1698 C C . ILE A 1 223 ? -23.898 1.631 19.723 1.00 49.66 223 ILE A C 1
ATOM 1700 O O . ILE A 1 223 ? -24.909 1.396 19.061 1.00 49.66 223 ILE A O 1
ATOM 1704 N N . GLU A 1 224 ? -23.122 0.667 20.214 1.00 43.16 224 GLU A N 1
ATOM 1705 C CA . GLU A 1 224 ? -23.464 -0.753 20.143 1.00 43.16 224 GLU A CA 1
ATOM 1706 C C . GLU A 1 224 ? -23.965 -1.241 21.510 1.00 43.16 224 GLU A C 1
ATOM 1708 O O . GLU A 1 224 ? -23.294 -1.090 22.533 1.00 43.16 224 GLU A O 1
ATOM 1713 N N . ALA A 1 225 ? -25.169 -1.817 21.540 1.00 36.69 225 ALA A N 1
ATOM 1714 C CA . ALA A 1 225 ? -25.710 -2.460 22.732 1.00 36.69 225 ALA A CA 1
ATOM 1715 C C . ALA A 1 225 ? -25.083 -3.855 22.886 1.00 36.69 225 ALA A C 1
ATOM 1717 O O . ALA A 1 225 ? -25.414 -4.773 22.137 1.00 36.69 225 ALA A O 1
ATOM 1718 N N . ASP A 1 226 ? -24.177 -4.024 23.848 1.00 34.00 226 ASP A N 1
ATOM 1719 C CA . ASP A 1 226 ? -23.616 -5.334 24.195 1.00 34.00 226 ASP A CA 1
ATOM 1720 C C . ASP A 1 226 ? -24.472 -6.036 25.276 1.00 34.00 226 ASP A C 1
ATOM 1722 O O . ASP A 1 226 ? -25.250 -5.421 26.010 1.00 34.00 226 ASP A O 1
ATOM 1726 N N . ALA A 1 227 ? -24.379 -7.363 25.328 1.00 30.77 227 ALA A N 1
ATOM 1727 C CA . ALA A 1 227 ? -25.325 -8.305 25.919 1.00 30.77 227 ALA A CA 1
ATOM 1728 C C . ALA A 1 227 ? -25.530 -8.189 27.444 1.00 30.77 227 ALA A C 1
ATOM 1730 O O . ALA A 1 227 ? -26.375 -8.897 27.995 1.00 30.77 227 ALA A O 1
ATOM 1731 N N . TRP A 1 228 ? -24.782 -7.325 28.138 1.00 30.42 228 TRP A N 1
ATOM 1732 C CA . TRP A 1 228 ? -24.798 -7.216 29.599 1.00 30.42 228 TRP A CA 1
ATOM 1733 C C . TRP A 1 228 ? -24.553 -5.787 30.087 1.00 30.42 228 TRP A C 1
ATOM 1735 O O . TRP A 1 228 ? -23.544 -5.515 30.735 1.00 30.42 228 TRP A O 1
ATOM 1745 N N . TYR A 1 229 ? -25.486 -4.870 29.830 1.00 34.78 229 TYR A N 1
ATOM 1746 C CA . TYR A 1 229 ? -25.412 -3.526 30.408 1.00 34.78 229 TYR A CA 1
ATOM 1747 C C . TYR A 1 229 ? -26.708 -3.126 31.116 1.00 34.78 229 TYR A C 1
ATOM 1749 O O . TYR A 1 229 ? -27.802 -3.220 30.561 1.00 34.78 229 TYR A O 1
ATOM 1757 N N . MET A 1 230 ? -26.564 -2.667 32.365 1.00 32.19 230 MET A N 1
ATOM 1758 C CA . MET A 1 230 ? -27.559 -1.821 33.019 1.00 32.19 230 MET A CA 1
ATOM 1759 C C . MET A 1 230 ? -27.436 -0.425 32.418 1.00 32.19 230 MET A C 1
ATOM 1761 O O . MET A 1 230 ? -26.374 0.192 32.497 1.00 32.19 230 MET A O 1
ATOM 1765 N N . VAL A 1 231 ? -28.524 0.072 31.842 1.00 34.75 231 VAL A N 1
ATOM 1766 C CA . VAL A 1 231 ? -28.653 1.484 31.491 1.00 34.75 231 VAL A CA 1
ATOM 1767 C C . VAL A 1 231 ? -28.910 2.239 32.794 1.00 34.75 231 VAL A C 1
ATOM 1769 O O . VAL A 1 231 ? -29.973 2.085 33.388 1.00 34.75 231 VAL A O 1
ATOM 1772 N N . GLY A 1 232 ? -27.935 3.020 33.265 1.00 37.59 232 GLY A N 1
ATOM 1773 C CA . GLY A 1 232 ? -28.202 4.037 34.281 1.00 37.59 232 GLY A CA 1
ATOM 1774 C C . GLY A 1 232 ? -29.143 5.069 33.669 1.00 37.59 232 GLY A C 1
ATOM 1775 O O . GLY A 1 232 ? -28.811 5.652 32.638 1.00 37.59 232 GLY A O 1
ATOM 1776 N N . GLY A 1 233 ? -30.350 5.207 34.217 1.00 40.19 233 GLY A N 1
ATOM 1777 C CA . GLY A 1 233 ? -31.380 6.045 33.611 1.00 40.19 233 GLY A CA 1
ATOM 1778 C C . GLY A 1 233 ? -31.032 7.531 33.548 1.00 40.19 233 GLY A C 1
ATOM 1779 O O . GLY A 1 233 ? -30.067 7.979 34.168 1.00 40.19 233 GLY A O 1
ATOM 1780 N N . PRO A 1 234 ? -31.834 8.296 32.791 1.00 41.94 234 PRO A N 1
ATOM 1781 C CA . PRO A 1 234 ? -31.564 9.695 32.506 1.00 41.94 234 PRO A CA 1
ATOM 1782 C C . PRO A 1 234 ? -31.567 10.511 33.789 1.00 41.94 234 PRO A C 1
ATOM 1784 O O . PRO A 1 234 ? -32.551 10.442 34.517 1.00 41.94 234 PRO A O 1
ATOM 1787 N N . SER A 1 235 ? -30.558 11.361 33.989 1.00 40.16 235 SER A N 1
ATOM 1788 C CA . SER A 1 235 ? -30.663 12.504 34.898 1.00 40.16 235 SER A CA 1
ATOM 1789 C C . SER A 1 235 ? -31.640 13.511 34.292 1.00 40.16 235 SER A C 1
ATOM 1791 O O . SER A 1 235 ? -31.275 14.335 33.452 1.00 40.16 235 SER A O 1
ATOM 1793 N N . LEU A 1 236 ? -32.919 13.372 34.638 1.00 44.97 236 LEU A N 1
ATOM 1794 C CA . LEU A 1 236 ? -33.970 14.280 34.183 1.00 44.97 236 LEU A CA 1
ATOM 1795 C C . LEU A 1 236 ? -33.952 15.543 35.041 1.00 44.97 236 LEU A C 1
ATOM 1797 O O . LEU A 1 236 ? -34.047 15.404 36.254 1.00 44.97 236 LEU A O 1
ATOM 1801 N N . PRO A 1 237 ? -33.923 16.751 34.451 1.00 40.97 237 PRO A N 1
ATOM 1802 C CA . PRO A 1 237 ? -33.739 17.998 35.195 1.00 40.97 237 PRO A CA 1
ATOM 1803 C C . PRO A 1 237 ? -34.898 18.361 36.139 1.00 40.97 237 PRO A C 1
ATOM 1805 O O . PRO A 1 237 ? -34.845 19.402 36.781 1.00 40.97 237 PRO A O 1
ATOM 1808 N N . THR A 1 238 ? -35.971 17.559 36.183 1.00 48.19 238 THR A N 1
ATOM 1809 C CA . THR A 1 238 ? -37.108 17.730 37.099 1.00 48.19 238 THR A CA 1
ATOM 1810 C C . THR A 1 238 ? -37.823 16.398 37.345 1.00 48.19 238 THR A C 1
ATOM 1812 O O . THR A 1 238 ? -37.858 15.525 36.473 1.00 48.19 238 THR A O 1
ATOM 1815 N N . SER A 1 239 ? -38.460 16.271 38.510 1.00 46.72 239 SER A N 1
ATOM 1816 C CA . SER A 1 239 ? -39.288 15.112 38.878 1.00 46.72 239 SER A CA 1
ATOM 1817 C C . SER A 1 239 ? -40.569 14.952 38.039 1.00 46.72 239 SER A C 1
ATOM 1819 O O . SER A 1 239 ? -40.970 13.820 37.778 1.00 46.72 239 SER A O 1
ATOM 1821 N N . GLU A 1 240 ? -41.169 16.043 37.547 1.00 44.78 240 GLU A N 1
ATOM 1822 C CA . GLU A 1 240 ? -42.389 16.011 36.712 1.00 44.78 240 GLU A CA 1
ATOM 1823 C C . GLU A 1 240 ? -42.160 15.332 35.346 1.00 44.78 240 GLU A C 1
ATOM 1825 O O . GLU A 1 240 ? -42.962 14.506 34.916 1.00 44.78 240 GLU A O 1
ATOM 1830 N N . LEU A 1 241 ? -41.027 15.606 34.686 1.00 46.25 241 LEU A N 1
ATOM 1831 C CA . LEU A 1 241 ? -40.661 14.976 33.406 1.00 46.25 241 LEU A CA 1
ATOM 1832 C C . LEU A 1 241 ? -40.443 13.458 33.529 1.00 46.25 241 LEU A C 1
ATOM 1834 O O . LEU A 1 241 ? -40.638 12.724 32.558 1.00 46.25 241 LEU A O 1
ATOM 1838 N N . ALA A 1 242 ? -40.038 12.985 34.711 1.00 46.31 242 ALA A N 1
ATOM 1839 C CA . ALA A 1 242 ? -39.866 11.563 34.990 1.00 46.31 242 ALA A CA 1
ATOM 1840 C C . ALA A 1 242 ? -41.214 10.834 35.099 1.00 46.31 242 ALA A C 1
ATOM 1842 O O . ALA A 1 242 ? -41.346 9.720 34.594 1.00 46.31 242 ALA A O 1
ATOM 1843 N N . GLU A 1 243 ? -42.228 11.463 35.702 1.00 47.44 243 GLU A N 1
ATOM 1844 C CA . GLU A 1 243 ? -43.566 10.873 35.851 1.00 47.44 243 GLU A CA 1
ATOM 1845 C C . GLU A 1 243 ? -44.310 10.737 34.510 1.00 47.44 243 GLU A C 1
ATOM 1847 O O . GLU A 1 243 ? -44.968 9.716 34.268 1.00 47.44 243 GLU A O 1
ATOM 1852 N N . ASP A 1 244 ? -44.151 11.709 33.605 1.00 46.94 244 ASP A N 1
ATOM 1853 C CA . ASP A 1 244 ? -44.773 11.689 32.273 1.00 46.94 244 ASP A CA 1
ATOM 1854 C C . ASP A 1 244 ? -44.266 10.521 31.401 1.00 46.94 244 ASP A C 1
ATOM 1856 O O . ASP A 1 244 ? -45.045 9.886 30.682 1.00 46.94 244 ASP A O 1
ATOM 1860 N N . LEU A 1 245 ? -42.981 10.161 31.518 1.00 47.56 245 LEU A N 1
ATOM 1861 C CA . LEU A 1 245 ? -42.381 9.020 30.811 1.00 47.56 245 LEU A CA 1
ATOM 1862 C C . LEU A 1 245 ? -42.943 7.667 31.275 1.00 47.56 245 LEU A C 1
ATOM 1864 O O . LEU A 1 245 ? -43.055 6.744 30.471 1.00 47.56 245 LEU A O 1
ATOM 1868 N N . VAL A 1 246 ? -43.356 7.553 32.542 1.00 44.09 246 VAL A N 1
ATOM 1869 C CA . VAL A 1 246 ? -43.982 6.336 33.096 1.00 44.09 246 VAL A CA 1
ATOM 1870 C C . VAL A 1 246 ? -45.396 6.124 32.542 1.00 44.09 246 VAL A C 1
ATOM 1872 O O . VAL A 1 246 ? -45.874 4.991 32.442 1.00 44.09 246 VAL A O 1
ATOM 1875 N N . HIS A 1 247 ? -46.092 7.203 32.179 1.00 40.62 247 HIS A N 1
ATOM 1876 C CA . HIS A 1 247 ? -47.496 7.152 31.762 1.00 40.62 247 HIS A CA 1
ATOM 1877 C C . HIS A 1 247 ? -47.670 6.935 30.247 1.00 40.62 247 HIS A C 1
ATOM 1879 O O . HIS A 1 247 ? -48.735 6.486 29.799 1.00 40.62 247 HIS A O 1
ATOM 1885 N N . GLU A 1 248 ? -46.620 7.145 29.448 1.00 42.81 248 GLU A N 1
ATOM 1886 C CA . GLU A 1 248 ? -46.572 6.701 28.055 1.00 42.81 248 GLU A CA 1
ATOM 1887 C C . GLU A 1 248 ? -46.377 5.176 27.975 1.00 42.81 248 GLU A C 1
ATOM 1889 O O . GLU A 1 248 ? -45.266 4.660 27.916 1.00 42.81 248 GLU A O 1
ATOM 1894 N N . LYS A 1 249 ? -47.486 4.429 27.866 1.00 37.19 249 LYS A N 1
ATOM 1895 C CA . LYS A 1 249 ? -47.540 2.951 27.709 1.00 37.19 249 LYS A CA 1
ATOM 1896 C C . LYS A 1 249 ? -46.747 2.351 26.523 1.00 37.19 249 LYS A C 1
ATOM 1898 O O . LYS A 1 249 ? -46.917 1.171 26.222 1.00 37.19 249 LYS A O 1
ATOM 1903 N N . ARG A 1 250 ? -45.961 3.143 25.790 1.00 42.16 250 ARG A N 1
ATOM 1904 C CA . ARG A 1 250 ? -45.232 2.748 24.575 1.00 42.16 250 ARG A CA 1
ATOM 1905 C C . ARG A 1 250 ? -43.708 2.806 24.716 1.00 42.16 250 ARG A C 1
ATOM 1907 O O . ARG A 1 250 ? -43.031 2.358 23.800 1.00 42.16 250 ARG A O 1
ATOM 1914 N N . ALA A 1 251 ? -43.169 3.318 25.822 1.00 42.06 251 ALA A N 1
ATOM 1915 C CA . ALA A 1 251 ? -41.731 3.515 25.998 1.00 42.06 251 ALA A CA 1
ATOM 1916 C C . ALA A 1 251 ? -41.196 2.688 27.177 1.00 42.06 251 ALA A C 1
ATOM 1918 O O . ALA A 1 251 ? -40.964 3.217 28.251 1.00 42.06 251 ALA A O 1
ATOM 1919 N N . ALA A 1 252 ? -40.983 1.390 26.939 1.00 43.75 252 ALA A N 1
ATOM 1920 C CA . ALA A 1 252 ? -40.305 0.445 27.834 1.00 43.75 252 ALA A CA 1
ATOM 1921 C C . ALA A 1 252 ? -40.939 0.213 29.229 1.00 43.75 252 ALA A C 1
ATOM 1923 O O . ALA A 1 252 ? -41.654 1.030 29.802 1.00 43.75 252 ALA A O 1
ATOM 1924 N N . TYR A 1 253 ? -40.705 -0.978 29.782 1.00 42.12 253 TYR A N 1
ATOM 1925 C CA . TYR A 1 253 ? -41.124 -1.317 31.142 1.00 42.12 253 TYR A CA 1
ATOM 1926 C C . TYR A 1 253 ? -40.128 -0.693 32.128 1.00 42.12 253 TYR A C 1
ATOM 1928 O O . TYR A 1 253 ? -38.991 -1.157 32.236 1.00 42.12 253 TYR A O 1
ATOM 1936 N N . VAL A 1 254 ? -40.519 0.403 32.778 1.00 48.31 254 VAL A N 1
ATOM 1937 C CA . VAL A 1 254 ? -39.745 1.041 33.854 1.00 48.31 254 VAL A CA 1
ATOM 1938 C C . VAL A 1 254 ? -39.871 0.194 35.122 1.00 48.31 254 VAL A C 1
ATOM 1940 O O . VAL A 1 254 ? -40.978 -0.044 35.601 1.00 48.31 254 VAL A O 1
ATOM 1943 N N . GLU A 1 255 ? -38.741 -0.292 35.629 1.00 48.28 255 GLU A N 1
ATOM 1944 C CA . GLU A 1 255 ? -38.653 -1.169 36.802 1.00 48.28 255 GLU A CA 1
ATOM 1945 C C . GLU A 1 255 ? -38.513 -0.373 38.106 1.00 48.28 255 GLU A C 1
ATOM 1947 O O . GLU A 1 255 ? -39.123 -0.746 39.107 1.00 48.28 255 GLU A O 1
ATOM 1952 N N . GLU A 1 256 ? -37.770 0.739 38.093 1.00 47.78 256 GLU A N 1
ATOM 1953 C CA . GLU A 1 256 ? -37.535 1.578 39.276 1.00 47.78 256 GLU A CA 1
ATOM 1954 C C . GLU A 1 256 ? -37.201 3.028 38.884 1.00 47.78 256 GLU A C 1
ATOM 1956 O O . GLU A 1 256 ? -36.647 3.268 37.811 1.00 47.78 256 GLU A O 1
ATOM 1961 N N . ILE A 1 257 ? -37.540 3.992 39.750 1.00 49.94 257 ILE A N 1
ATOM 1962 C CA . ILE A 1 257 ? -37.103 5.394 39.654 1.00 49.94 257 ILE A CA 1
ATOM 1963 C C . ILE A 1 257 ? -36.562 5.823 41.017 1.00 49.94 257 ILE A C 1
ATOM 1965 O O . ILE A 1 257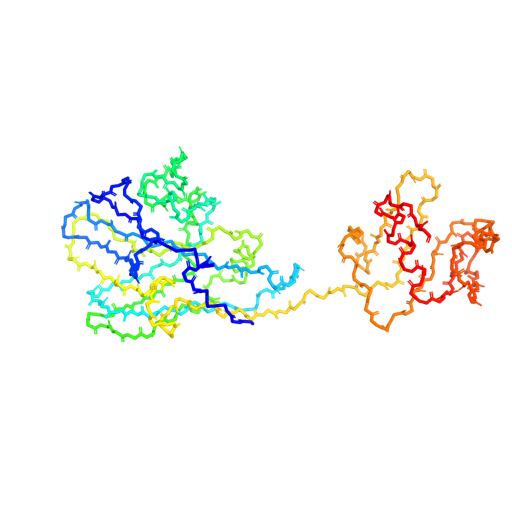 ? -37.292 5.756 42.009 1.00 49.94 257 ILE A O 1
ATOM 1969 N N . GLU A 1 258 ? -35.319 6.304 41.065 1.00 48.19 258 GLU A N 1
ATOM 1970 C CA . GLU A 1 258 ? -34.735 6.902 42.270 1.00 48.19 258 GLU A CA 1
ATOM 1971 C C . GLU A 1 258 ? -34.493 8.399 42.060 1.00 48.19 258 GLU A C 1
ATOM 1973 O O . GLU A 1 258 ? -33.982 8.821 41.029 1.00 48.19 258 GLU A O 1
ATOM 1978 N N . TYR A 1 259 ? -34.828 9.221 43.051 1.00 48.84 259 TYR A N 1
ATOM 1979 C CA . TYR A 1 259 ? -34.599 10.666 43.000 1.00 48.84 259 TYR A CA 1
ATOM 1980 C C . TYR A 1 259 ? -33.365 11.016 43.831 1.00 48.84 259 TYR A C 1
ATOM 1982 O O . TYR A 1 259 ? -33.351 10.784 45.043 1.00 48.84 259 TYR A O 1
ATOM 1990 N N . SER A 1 260 ? -32.332 11.567 43.192 1.00 52.03 260 SER A N 1
ATOM 1991 C CA . SER A 1 260 ? -31.107 12.004 43.876 1.00 52.03 260 SER A CA 1
ATOM 1992 C C . SER A 1 260 ? -31.237 13.409 44.470 1.00 52.03 260 SER A C 1
ATOM 1994 O O . SER A 1 260 ? -30.674 13.667 45.535 1.00 52.03 260 SER A O 1
ATOM 1996 N N . ASP A 1 261 ? -32.009 14.293 43.832 1.00 46.06 261 ASP A N 1
ATOM 1997 C CA . ASP A 1 261 ? -32.384 15.626 44.320 1.00 46.06 261 ASP A CA 1
ATOM 1998 C C . ASP A 1 261 ? -33.676 16.122 43.603 1.00 46.06 261 ASP A C 1
ATOM 2000 O O . ASP A 1 261 ? -34.218 15.398 42.766 1.00 46.06 261 ASP A O 1
ATOM 2004 N N . PRO A 1 262 ? -34.247 17.301 43.938 1.00 41.47 262 PRO A N 1
ATOM 2005 C CA . PRO A 1 262 ? -35.497 17.789 43.330 1.00 41.47 262 PRO A CA 1
ATOM 2006 C C . PRO A 1 262 ? -35.450 17.955 41.802 1.00 41.47 262 PRO A C 1
ATOM 2008 O O . PRO A 1 262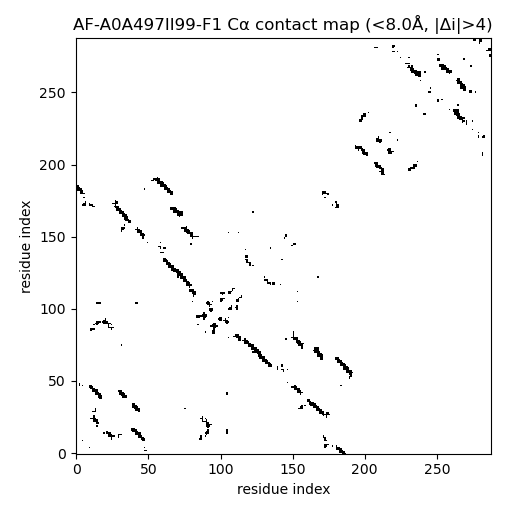 ? -36.503 17.944 41.155 1.00 41.47 262 PRO A O 1
ATOM 2011 N N . ASP A 1 263 ? -34.241 18.085 41.258 1.00 38.59 263 ASP A N 1
ATOM 2012 C CA . ASP A 1 263 ? -33.953 18.414 39.868 1.00 38.59 263 ASP A CA 1
ATOM 2013 C C . ASP A 1 263 ? -33.267 17.234 39.146 1.00 38.59 263 ASP A C 1
ATOM 2015 O O . ASP A 1 263 ? -32.742 17.400 38.049 1.00 38.59 263 ASP A O 1
ATOM 2019 N N . SER A 1 264 ? -33.243 16.034 39.740 1.00 42.22 264 SER A N 1
ATOM 2020 C CA . SER A 1 264 ? -32.641 14.841 39.141 1.00 42.22 264 SER A CA 1
ATOM 2021 C C . SER A 1 264 ? -33.344 13.548 39.559 1.00 42.22 264 SER A C 1
ATOM 2023 O O . SER A 1 264 ? -33.612 13.286 40.734 1.00 42.22 264 SER A O 1
ATOM 2025 N N . ALA A 1 265 ? -33.607 12.697 38.572 1.00 42.22 265 ALA A N 1
ATOM 2026 C CA . ALA A 1 265 ? -34.070 11.327 38.765 1.00 42.22 265 ALA A CA 1
ATOM 2027 C C . ALA A 1 265 ? -33.119 10.352 38.061 1.00 42.22 265 ALA A C 1
ATOM 2029 O O . ALA A 1 265 ? -32.398 10.755 37.158 1.00 42.22 265 ALA A O 1
ATOM 2030 N N . SER A 1 266 ? -33.121 9.085 38.454 1.00 48.75 266 SER A N 1
ATOM 2031 C CA . SER A 1 266 ? -32.529 7.956 37.742 1.00 48.75 266 SER A CA 1
ATOM 2032 C C . SER A 1 266 ? -33.643 6.947 37.446 1.00 48.75 266 SER A C 1
ATOM 2034 O O . SER A 1 266 ? -34.623 6.865 38.182 1.00 48.75 266 SER A O 1
ATOM 2036 N N . ILE A 1 267 ? -33.538 6.203 36.343 1.00 49.03 267 ILE A N 1
ATOM 2037 C CA . ILE A 1 267 ? -34.566 5.245 35.896 1.00 49.03 267 ILE A CA 1
ATOM 2038 C C . ILE A 1 267 ? -33.909 3.894 35.596 1.00 49.03 267 ILE A C 1
ATOM 2040 O O . ILE A 1 267 ? -32.962 3.827 34.818 1.00 49.03 267 ILE A O 1
ATOM 2044 N N . ALA A 1 268 ? -34.431 2.806 36.153 1.00 46.44 268 ALA A N 1
ATOM 2045 C CA . ALA A 1 268 ? -34.091 1.442 35.753 1.00 46.44 268 ALA A CA 1
ATOM 2046 C C . ALA A 1 268 ? -35.185 0.887 34.824 1.00 46.44 268 ALA A C 1
ATOM 2048 O O . ALA A 1 268 ? -36.375 1.056 35.090 1.00 46.44 268 ALA A O 1
ATOM 2049 N N . SER A 1 269 ? -34.813 0.231 33.720 1.00 49.19 269 SER A N 1
ATOM 2050 C CA . SER A 1 269 ? -35.762 -0.311 32.733 1.00 49.19 269 SER A CA 1
ATOM 2051 C C . SER A 1 269 ? -35.244 -1.597 32.083 1.00 49.19 269 SER A C 1
ATOM 2053 O O . SER A 1 269 ? -34.034 -1.834 32.044 1.00 49.19 269 SER A O 1
ATOM 2055 N N . ASN A 1 270 ? -36.154 -2.414 31.534 1.00 46.56 270 ASN A N 1
ATOM 2056 C CA . ASN A 1 270 ? -35.792 -3.631 30.809 1.00 46.56 270 ASN A CA 1
ATOM 2057 C C . ASN A 1 270 ? -34.893 -3.307 29.595 1.00 46.56 270 ASN A C 1
ATOM 2059 O O . ASN A 1 270 ? -35.254 -2.547 28.691 1.00 46.56 270 ASN A O 1
ATOM 2063 N N . THR A 1 271 ? -33.709 -3.912 29.606 1.00 46.94 271 THR A N 1
ATOM 2064 C CA . THR A 1 271 ? -32.464 -3.457 28.968 1.00 46.94 271 THR A CA 1
ATOM 2065 C C . THR A 1 271 ? -32.463 -3.381 27.443 1.00 46.94 271 THR A C 1
ATOM 2067 O O . THR A 1 271 ? -31.689 -2.613 26.881 1.00 46.94 271 THR A O 1
ATOM 2070 N N . SER A 1 272 ? -33.322 -4.133 26.756 1.00 45.62 272 SER A N 1
ATOM 2071 C CA . SER A 1 272 ? -33.333 -4.181 25.283 1.00 45.62 272 SER A CA 1
ATOM 2072 C C . SER A 1 272 ? -34.233 -3.113 24.661 1.00 45.62 272 SER A C 1
ATOM 2074 O O . SER A 1 272 ? -33.853 -2.445 23.708 1.00 45.62 272 SER A O 1
ATOM 2076 N N . GLN A 1 273 ? -35.412 -2.881 25.237 1.00 48.03 273 GLN A N 1
ATOM 2077 C CA . GLN A 1 273 ? -36.401 -1.980 24.641 1.00 48.03 273 GLN A CA 1
ATOM 2078 C C . GLN A 1 273 ? -36.078 -0.505 24.886 1.00 48.03 273 GLN A C 1
ATOM 2080 O O . GLN A 1 273 ? -36.380 0.337 24.047 1.00 48.03 273 GLN A O 1
ATOM 2085 N N . PHE A 1 274 ? -35.463 -0.172 26.023 1.00 47.28 274 PHE A N 1
ATOM 2086 C CA . PHE A 1 274 ? -35.169 1.219 26.361 1.00 47.28 274 PHE A CA 1
ATOM 2087 C C . PHE A 1 274 ? -33.967 1.771 25.578 1.00 47.28 274 PHE A C 1
ATOM 2089 O O . PHE A 1 274 ? -34.050 2.869 25.031 1.00 47.28 274 PHE A O 1
ATOM 2096 N N . ALA A 1 275 ? -32.890 0.988 25.450 1.00 47.78 275 ALA A N 1
ATOM 2097 C CA . ALA A 1 275 ? -31.718 1.361 24.657 1.00 47.78 275 ALA A CA 1
ATOM 2098 C C . ALA A 1 275 ? -32.082 1.572 23.176 1.00 47.78 275 ALA A C 1
ATOM 2100 O O . ALA A 1 275 ? -31.746 2.609 22.605 1.00 47.78 275 ALA A O 1
ATOM 2101 N N . ASP A 1 276 ? -32.868 0.662 22.593 1.00 48.69 276 ASP A N 1
ATOM 2102 C CA . ASP A 1 276 ? -33.340 0.772 21.208 1.00 48.69 276 ASP A CA 1
ATOM 2103 C C . ASP A 1 276 ? -34.203 2.024 20.978 1.00 48.69 276 ASP A C 1
ATOM 2105 O O . ASP A 1 276 ? -34.078 2.696 19.952 1.00 48.69 276 ASP A O 1
ATOM 2109 N N . VAL A 1 277 ? -35.056 2.391 21.942 1.00 49.06 277 VAL A N 1
ATOM 2110 C CA . VAL A 1 277 ? -35.906 3.592 21.863 1.00 49.06 277 VAL A CA 1
ATOM 2111 C C . VAL A 1 277 ? -35.082 4.878 21.982 1.00 49.06 277 VAL A C 1
ATOM 2113 O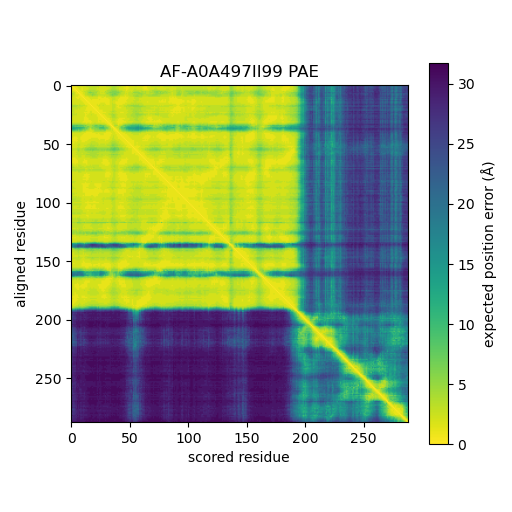 O . VAL A 1 277 ? -35.341 5.837 21.248 1.00 49.06 277 VAL A O 1
ATOM 2116 N N . VAL A 1 278 ? -34.083 4.911 22.869 1.00 50.81 278 VAL A N 1
ATOM 2117 C CA . VAL A 1 278 ? -33.183 6.065 23.044 1.00 50.81 278 VAL A CA 1
ATOM 2118 C C . VAL A 1 278 ? -32.313 6.263 21.800 1.00 50.81 278 VAL A C 1
ATOM 2120 O O . VAL A 1 278 ? -32.253 7.376 21.276 1.00 50.81 278 VAL A O 1
ATOM 2123 N N . VAL A 1 279 ? -31.731 5.187 21.260 1.00 48.31 279 VAL A N 1
ATOM 2124 C CA . VAL A 1 279 ? -30.950 5.212 20.011 1.00 48.31 279 VAL A CA 1
ATOM 2125 C C . VAL A 1 279 ? -31.827 5.624 18.824 1.00 48.31 279 VAL A C 1
ATOM 2127 O O . VAL A 1 279 ? -31.439 6.497 18.045 1.00 48.31 279 VAL A O 1
ATOM 2130 N N . ALA A 1 280 ? -33.044 5.079 18.702 1.00 46.94 280 ALA A N 1
ATOM 2131 C CA . ALA A 1 280 ? -33.975 5.448 17.635 1.00 46.94 280 ALA A CA 1
ATOM 2132 C C . ALA A 1 280 ? -34.343 6.940 17.680 1.00 46.94 280 ALA A C 1
ATOM 2134 O O . ALA A 1 280 ? -34.282 7.615 16.649 1.00 46.94 280 ALA A O 1
ATOM 2135 N N . ARG A 1 281 ? -34.661 7.480 18.864 1.00 45.88 281 ARG A N 1
ATOM 2136 C CA . ARG A 1 281 ? -35.001 8.902 19.029 1.00 45.88 281 ARG A CA 1
ATOM 2137 C C . ARG A 1 281 ? -33.795 9.820 18.806 1.00 45.88 281 ARG A C 1
ATOM 2139 O O . ARG A 1 281 ? -33.952 10.842 18.139 1.00 45.88 281 ARG A O 1
ATOM 2146 N N . ALA A 1 282 ? -32.604 9.455 19.281 1.00 43.72 282 ALA A N 1
ATOM 2147 C CA . ALA A 1 282 ? -31.379 10.225 19.046 1.00 43.72 282 ALA A CA 1
ATOM 2148 C C . ALA A 1 282 ? -30.988 10.256 17.553 1.00 43.72 282 ALA A C 1
ATOM 2150 O O . ALA A 1 282 ? -30.537 11.281 17.044 1.00 43.72 282 ALA A O 1
ATOM 2151 N N . ALA A 1 283 ? -31.271 9.176 16.818 1.00 41.59 283 ALA A N 1
ATOM 2152 C CA . ALA A 1 283 ? -31.114 9.093 15.365 1.00 41.59 283 ALA A CA 1
ATOM 2153 C C . ALA A 1 283 ? -32.253 9.765 14.558 1.00 41.59 283 ALA A C 1
ATOM 2155 O O . ALA A 1 283 ? -32.271 9.670 13.328 1.00 41.59 283 ALA A O 1
ATOM 2156 N N . GLY A 1 284 ? -33.228 10.414 15.213 1.00 38.75 284 GLY A N 1
ATOM 2157 C CA . GLY A 1 284 ? -34.376 11.059 14.559 1.00 38.75 284 GLY A CA 1
ATOM 2158 C C . GLY A 1 284 ? -35.375 10.082 13.921 1.00 38.75 284 GLY A C 1
ATOM 2159 O O . GLY A 1 284 ? -36.155 10.469 13.049 1.00 38.75 284 GLY A O 1
ATOM 2160 N N . ARG A 1 285 ? -35.350 8.807 14.320 1.00 39.31 285 ARG A N 1
ATOM 2161 C CA . ARG A 1 285 ? -36.253 7.757 13.837 1.00 39.31 285 ARG A CA 1
ATOM 2162 C C . ARG A 1 285 ? -37.417 7.604 14.819 1.00 39.31 285 ARG A C 1
ATOM 2164 O O . ARG A 1 285 ? -37.229 7.610 16.032 1.00 39.31 285 ARG A O 1
ATOM 2171 N N . SER A 1 286 ? -38.640 7.461 14.305 1.00 36.78 286 SER A N 1
ATOM 2172 C CA . SER A 1 286 ? -39.781 7.104 15.155 1.00 36.78 286 SER A CA 1
ATOM 2173 C C . SER A 1 286 ? -39.546 5.698 15.702 1.00 36.78 286 SER A C 1
ATOM 2175 O O . SER A 1 286 ? -39.488 4.751 14.918 1.00 36.78 286 SER A O 1
ATOM 2177 N N . ALA A 1 287 ? -39.414 5.568 17.022 1.00 39.94 287 ALA A N 1
ATOM 2178 C CA . ALA A 1 287 ? -39.485 4.272 17.685 1.00 39.94 287 ALA A CA 1
ATOM 2179 C C . ALA A 1 287 ? -40.875 3.674 17.402 1.00 39.94 287 ALA A C 1
ATOM 2181 O O . ALA A 1 287 ? -41.885 4.355 17.612 1.00 39.94 287 ALA A O 1
ATOM 2182 N N . LEU A 1 288 ? -40.913 2.476 16.817 1.00 35.41 288 LEU A N 1
ATOM 2183 C CA . LEU A 1 288 ? -42.143 1.730 16.534 1.00 35.41 288 LEU A CA 1
ATOM 2184 C C . LEU A 1 288 ? -42.611 0.987 17.784 1.00 35.41 288 LEU A C 1
ATOM 2186 O O . LEU A 1 288 ? -41.746 0.362 18.432 1.00 35.41 288 LEU A O 1
#